Protein AF-0000000065937666 (afdb_homodimer)

Organism: Mycobacterium tuberculosis (strain ATCC 25618 / H37Rv) (NCBI:txid83332)

InterPro domains:
  IPR001387 Cro/C1-type, helix-turn-helix domain [PF01381] (35-88)
  IPR001387 Cro/C1-type, helix-turn-helix domain [PS50943] (35-90)
  IPR001387 Cro/C1-type, helix-turn-helix domain [SM00530] (34-90)
  IPR001387 Cro/C1-type, helix-turn-helix domain [cd00093] (34-88)
  IPR010982 Lambda repressor-like, DNA-binding domain superfamily [G3DSA:1.10.260.40] (16-92)
  IPR010982 Lambda repressor-like, DNA-binding domain superfamily [SSF47413] (33-97)

GO terms:
  GO:0003677 DNA binding (F, IDA)

pLDDT: mean 85.7, std 15.37, range [32.09, 98.69]

Sequence (202 aa):
MAMTLRDMDAVRPVNREAVDRHKARMRDEVRAFRLRELRAAQSLTQVQVAALAHIRQSRVSSIENGDIGSAQVNTLRKYVSALGGELDITVRLGDETFTLAMAMTLRDMDAVRPVNREAVDRHKARMRDEVRAFRLRELRAAQSLTQVQVAALAHIRQSRVSSIENGDIGSAQVNTLRKYVSALGGELDITVRLGDETFTLA

Nearest PDB structures (foldseek):
  7ewd-assembly1_A  TM=9.787E-01  e=1.200E-10  Mycobacterium tuberculosis H37Rv
  7ewc-assembly1_A  TM=9.991E-01  e=2.754E-10  Mycobacterium tuberculosis H37Rv
  7ewd-assembly1_B  TM=9.504E-01  e=1.079E-09  Mycobacterium tuberculosis H37Rv
  7ewc-assembly2_C  TM=9.791E-01  e=3.755E-09  Mycobacterium tuberculosis H37Rv
  7ewe-assembly3_E  TM=9.867E-01  e=1.758E-08  Mycobacterium tuberculosis H37Rv

Radius of gyration: 23.24 Å; Cα contacts (8 Å, |Δi|>4): 258; chains: 2; bounding box: 117×44×37 Å

Solvent-accessible surface area (backbone atoms only — not comparable to full-atom values): 10880 Å² total; per-residue (Å²): 131,82,80,69,76,72,74,67,68,64,76,69,78,80,56,61,67,59,52,51,51,50,50,51,49,50,51,25,34,55,37,14,44,51,52,43,52,53,40,48,75,68,72,44,49,58,62,54,43,13,61,67,32,71,50,55,43,67,54,46,50,38,35,37,68,28,46,50,46,76,34,29,44,47,55,52,40,30,48,35,42,51,74,64,28,45,59,40,31,34,39,37,47,85,92,44,77,44,72,59,73,132,83,79,69,75,71,74,67,70,65,76,70,78,80,55,60,67,60,52,51,51,49,51,51,50,50,51,25,34,55,37,13,43,50,52,44,51,54,40,47,75,68,71,45,51,59,61,55,43,12,61,66,30,72,48,56,42,68,55,45,51,38,36,38,69,28,47,50,45,76,33,29,42,46,55,52,41,30,49,38,41,50,74,64,27,47,58,40,31,35,40,36,46,85,93,43,76,44,71,58,72

Foldseek 3Di:
DPPPPVPPPPPPPDPVVVVVVVVVQVVLQVVLCVLVVLCVVVVHDLVRLCVQLVHDSVLSVCSSRRNPPPDDPSSVQSSQVSSVHGDWDWDDDPPDIDTDD/DPPPCVVPPPPPPDPVVVVVVVVLQVVLQVVLCVLVVLCVVVVHDLVRLCVQLVHDSVLSVCSSRRNPPPDDPSSVQSSQVSSVHGDWDWDDDPPDIDTDD

Structure (mmCIF, N/CA/C/O backbone):
data_AF-0000000065937666-model_v1
#
loop_
_entity.id
_entity.type
_entity.pdbx_description
1 polymer 'Putative antitoxin HigA2'
#
loop_
_atom_site.group_PDB
_atom_site.id
_atom_site.type_symbol
_atom_site.label_atom_id
_atom_site.label_alt_id
_atom_site.label_comp_id
_atom_site.label_asym_id
_atom_site.label_entity_id
_atom_site.label_seq_id
_atom_site.pdbx_PDB_ins_code
_atom_site.Cartn_x
_atom_site.Cartn_y
_atom_site.Cartn_z
_atom_site.occupancy
_atom_site.B_iso_or_equiv
_atom_site.auth_seq_id
_atom_site.auth_comp_id
_atom_site.auth_asym_id
_atom_site.auth_atom_id
_atom_site.pdbx_PDB_model_num
ATOM 1 N N . MET A 1 1 ? -60.156 -14.859 -6.781 1 32.16 1 MET A N 1
ATOM 2 C CA . MET A 1 1 ? -58.969 -15.633 -6.395 1 32.16 1 MET A CA 1
ATOM 3 C C . MET A 1 1 ? -57.875 -14.711 -5.887 1 32.16 1 MET A C 1
ATOM 5 O O . MET A 1 1 ? -57.531 -13.719 -6.535 1 32.16 1 MET A O 1
ATOM 9 N N . ALA A 1 2 ? -57.719 -14.438 -4.531 1 43.62 2 ALA A N 1
ATOM 10 C CA . ALA A 1 2 ? -56.719 -13.625 -3.82 1 43.62 2 ALA A CA 1
ATOM 11 C C . ALA A 1 2 ? -55.312 -13.992 -4.238 1 43.62 2 ALA A C 1
ATOM 13 O O . ALA A 1 2 ? -54.938 -15.172 -4.254 1 43.62 2 ALA A O 1
ATOM 14 N N . MET A 1 3 ? -54.688 -13.328 -5.281 1 41.78 3 MET A N 1
ATOM 15 C CA . MET A 1 3 ? -53.281 -13.438 -5.648 1 41.78 3 MET A CA 1
ATOM 16 C C . MET A 1 3 ? -52.406 -13.492 -4.406 1 41.78 3 MET A C 1
ATOM 18 O O . MET A 1 3 ? -52.5 -12.633 -3.527 1 41.78 3 MET A O 1
ATOM 22 N N . THR A 1 4 ? -52.156 -14.6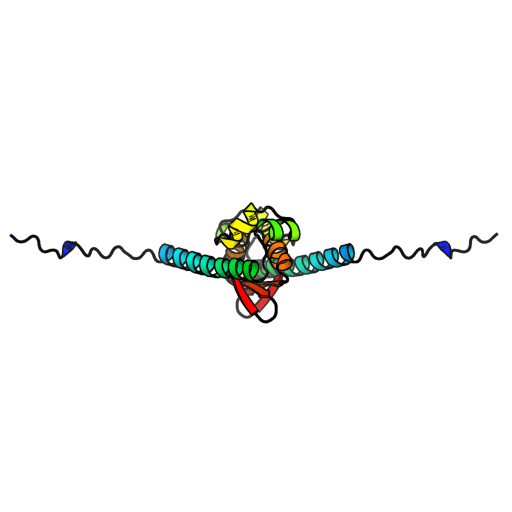02 -3.85 1 50.81 4 THR A N 1
ATOM 23 C CA . THR A 1 4 ? -51.344 -14.852 -2.662 1 50.81 4 THR A CA 1
ATOM 24 C C . THR A 1 4 ? -49.969 -14.227 -2.807 1 50.81 4 THR A C 1
ATOM 26 O O . THR A 1 4 ? -49.406 -14.164 -3.91 1 50.81 4 THR A O 1
ATOM 29 N N . LEU A 1 5 ? -49.562 -13.203 -2.029 1 47.81 5 LEU A N 1
ATOM 30 C CA . LEU A 1 5 ? -48.344 -12.461 -1.846 1 47.81 5 LEU A CA 1
ATOM 31 C C . LEU A 1 5 ? -47.156 -13.414 -1.714 1 47.81 5 LEU A C 1
ATOM 33 O O . LEU A 1 5 ? -46.062 -13 -1.321 1 47.81 5 LEU A O 1
ATOM 37 N N . ARG A 1 6 ? -47.312 -14.742 -1.87 1 49 6 ARG A N 1
ATOM 38 C CA . ARG A 1 6 ? -46.188 -15.664 -1.748 1 49 6 ARG A CA 1
ATOM 39 C C . ARG A 1 6 ? -45.062 -15.305 -2.734 1 49 6 ARG A C 1
ATOM 41 O O . ARG A 1 6 ? -43.906 -15.648 -2.52 1 49 6 ARG A O 1
ATOM 48 N N . ASP A 1 7 ? -45.406 -14.891 -3.902 1 52.41 7 ASP A N 1
ATOM 49 C CA . ASP A 1 7 ? -44.375 -14.805 -4.93 1 52.41 7 ASP A CA 1
ATOM 50 C C . ASP A 1 7 ? -43.375 -13.703 -4.613 1 52.41 7 ASP A C 1
ATOM 52 O O . ASP A 1 7 ? -42.438 -13.438 -5.398 1 52.41 7 ASP A O 1
ATOM 56 N N . MET A 1 8 ? -43.688 -12.898 -3.697 1 49.62 8 MET A N 1
ATOM 57 C CA . MET A 1 8 ? -42.781 -11.742 -3.576 1 49.62 8 MET A CA 1
ATOM 58 C C . MET A 1 8 ? -41.406 -12.164 -3.107 1 49.62 8 MET A C 1
ATOM 60 O O . MET A 1 8 ? -40.438 -11.391 -3.197 1 49.62 8 MET A O 1
ATOM 64 N N . ASP A 1 9 ? -41.438 -13.164 -2.215 1 49.94 9 ASP A N 1
ATOM 65 C CA . ASP A 1 9 ? -40.094 -13.219 -1.655 1 49.94 9 ASP A CA 1
ATOM 66 C C . ASP A 1 9 ? -39.125 -13.906 -2.617 1 49.94 9 ASP A C 1
ATOM 68 O O . ASP A 1 9 ? -38.906 -15.125 -2.541 1 49.94 9 ASP A O 1
ATOM 72 N N . ALA A 1 10 ? -39.188 -13.93 -3.861 1 52.22 10 ALA A N 1
ATOM 73 C CA . ALA A 1 10 ? -38.062 -14.414 -4.629 1 52.22 10 ALA A CA 1
ATOM 74 C C . ALA A 1 10 ? -36.719 -14.023 -3.961 1 52.22 10 ALA A C 1
ATOM 76 O O . ALA A 1 10 ? -36.469 -12.844 -3.715 1 52.22 10 ALA A O 1
ATOM 77 N N . VAL A 1 11 ? -36.219 -14.766 -3.121 1 54.97 11 VAL A N 1
ATOM 78 C CA . VAL A 1 11 ? -34.906 -14.656 -2.479 1 54.97 11 VAL A CA 1
ATOM 79 C C . VAL A 1 11 ? -33.844 -14.359 -3.527 1 54.97 11 VAL A C 1
ATOM 81 O O . VAL A 1 11 ? -33.625 -15.148 -4.445 1 54.97 11 VAL A O 1
ATOM 84 N N . ARG A 1 12 ? -33.719 -13.219 -4.062 1 63.22 12 ARG A N 1
ATOM 85 C CA . ARG A 1 12 ? -32.594 -12.891 -4.93 1 63.22 12 ARG A CA 1
ATOM 86 C C . ARG A 1 12 ? -31.297 -13.539 -4.43 1 63.22 12 ARG A C 1
ATOM 88 O O . ARG A 1 12 ? -30.969 -13.445 -3.246 1 63.22 12 ARG A O 1
ATOM 95 N N . PRO A 1 13 ? -30.828 -14.453 -5.199 1 71.12 13 PRO A N 1
ATOM 96 C CA . PRO A 1 13 ? -29.594 -15.094 -4.754 1 71.12 13 PRO A CA 1
ATOM 97 C C . PRO A 1 13 ? -28.531 -14.086 -4.332 1 71.12 13 PRO A C 1
ATOM 99 O O . PRO A 1 13 ? -28.438 -12.992 -4.898 1 71.12 13 PRO A O 1
ATOM 102 N N . VAL A 1 14 ? -28.125 -14.164 -3.068 1 74.88 14 VAL A N 1
ATOM 103 C CA . VAL A 1 14 ? -27.094 -13.297 -2.516 1 74.88 14 VAL A CA 1
ATOM 104 C C . VAL A 1 14 ? -25.797 -13.469 -3.303 1 74.88 14 VAL A C 1
ATOM 106 O O . VAL A 1 14 ? -25.328 -14.594 -3.486 1 74.88 14 VAL A O 1
ATOM 109 N N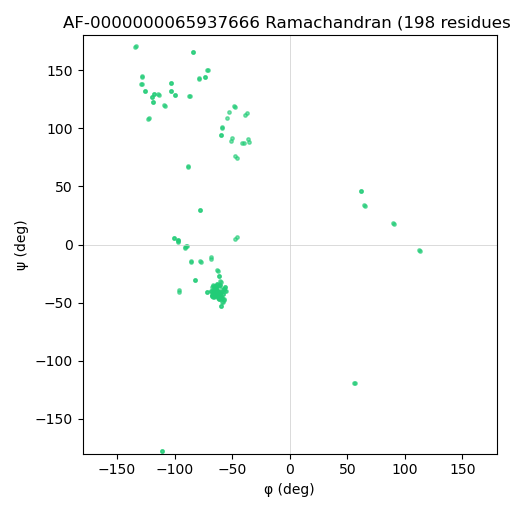 . ASN A 1 15 ? -25.375 -12.586 -4.277 1 84 15 ASN A N 1
ATOM 110 C CA . ASN A 1 15 ? -24.062 -12.539 -4.898 1 84 15 ASN A CA 1
ATOM 111 C C . ASN A 1 15 ? -22.969 -12.297 -3.863 1 84 15 ASN A C 1
ATOM 113 O O . ASN A 1 15 ? -22.719 -11.156 -3.473 1 84 15 ASN A O 1
ATOM 117 N N . ARG A 1 16 ? -22.375 -13.414 -3.379 1 86.5 16 ARG A N 1
ATOM 118 C CA . ARG A 1 16 ? -21.422 -13.367 -2.277 1 86.5 16 ARG A CA 1
ATOM 119 C C . ARG A 1 16 ? -20.234 -12.469 -2.615 1 86.5 16 ARG A C 1
ATOM 121 O O . ARG A 1 16 ? -19.75 -11.727 -1.757 1 86.5 16 ARG A O 1
ATOM 128 N N . GLU A 1 17 ? -19.828 -12.531 -3.828 1 82.75 17 GLU A N 1
ATOM 129 C CA . GLU A 1 17 ? -18.719 -11.695 -4.254 1 82.75 17 GLU A CA 1
ATOM 130 C C . GLU A 1 17 ? -19.047 -10.211 -4.137 1 82.75 17 GLU A C 1
ATOM 132 O O . GLU A 1 17 ? -18.234 -9.422 -3.68 1 82.75 17 GLU A O 1
ATOM 137 N N . ALA A 1 18 ? -20.25 -9.938 -4.566 1 85.69 18 ALA A N 1
ATOM 138 C CA . ALA A 1 18 ? -20.688 -8.555 -4.469 1 85.69 18 ALA A CA 1
ATOM 139 C C . ALA A 1 18 ? -20.781 -8.109 -3.01 1 85.69 18 ALA A C 1
ATOM 141 O O . ALA A 1 18 ? -20.422 -6.984 -2.67 1 85.69 18 ALA A O 1
ATOM 142 N N . VAL A 1 19 ? -21.266 -8.992 -2.203 1 85.19 19 VAL A N 1
ATOM 143 C CA . VAL A 1 19 ? -21.406 -8.688 -0.781 1 85.19 19 VAL A CA 1
ATOM 144 C C . VAL A 1 19 ? -20.016 -8.469 -0.172 1 85.19 19 VAL A C 1
ATOM 146 O O . VAL A 1 19 ? -19.812 -7.512 0.578 1 85.19 19 VAL A O 1
ATOM 149 N N . ASP A 1 20 ? -19.078 -9.289 -0.546 1 81.44 20 ASP A N 1
ATOM 150 C CA . ASP A 1 20 ? -17.719 -9.195 -0.017 1 81.44 20 ASP A CA 1
ATOM 151 C C . ASP A 1 20 ? -17.047 -7.895 -0.455 1 81.44 20 ASP A C 1
ATOM 153 O O . ASP A 1 20 ? -16.344 -7.254 0.333 1 81.44 20 ASP A O 1
ATOM 157 N N . ARG A 1 21 ? -17.266 -7.559 -1.606 1 78.5 21 ARG A N 1
ATOM 158 C CA . ARG A 1 21 ? -16.703 -6.309 -2.115 1 78.5 21 ARG A CA 1
ATOM 159 C C . ARG A 1 21 ? -17.281 -5.109 -1.37 1 78.5 21 ARG A C 1
ATOM 161 O O . ARG A 1 21 ? -16.562 -4.16 -1.055 1 78.5 21 ARG A O 1
ATOM 168 N N . HIS A 1 22 ? -18.547 -5.234 -1.164 1 80.75 22 HIS A N 1
ATOM 169 C CA . HIS A 1 22 ? -19.219 -4.16 -0.439 1 80.75 22 HIS A CA 1
ATOM 170 C C . HIS A 1 22 ? -18.672 -4.031 0.981 1 80.75 22 HIS A C 1
ATOM 172 O O . HIS A 1 22 ? -18.406 -2.926 1.451 1 80.75 22 HIS A O 1
ATOM 178 N N . LYS A 1 23 ? -18.5 -5.125 1.521 1 80.75 23 LYS A N 1
ATOM 179 C CA . LYS A 1 23 ? -17.969 -5.117 2.877 1 80.75 23 LYS A CA 1
ATOM 180 C C . LYS A 1 23 ? -16.562 -4.512 2.91 1 80.75 23 LYS A C 1
ATOM 182 O O . LYS A 1 23 ? -16.234 -3.746 3.816 1 80.75 23 LYS A O 1
ATOM 187 N N . ALA A 1 24 ? -15.805 -4.871 1.974 1 76.25 24 ALA A N 1
ATOM 188 C CA . ALA A 1 24 ? -14.445 -4.336 1.873 1 76.25 24 ALA A CA 1
ATOM 189 C C . ALA A 1 24 ? -14.469 -2.818 1.706 1 76.25 24 ALA A C 1
ATOM 191 O O . ALA A 1 24 ? -13.688 -2.107 2.342 1 76.25 24 ALA A O 1
ATOM 192 N N . ARG A 1 25 ? -15.312 -2.408 0.96 1 74.94 25 ARG A N 1
ATOM 193 C CA . ARG A 1 25 ? -15.445 -0.974 0.729 1 74.94 25 ARG A CA 1
ATOM 194 C C . ARG A 1 25 ? -15.836 -0.245 2.01 1 74.94 25 ARG A C 1
ATOM 196 O O . ARG A 1 25 ? -15.305 0.825 2.311 1 74.94 25 ARG A O 1
ATOM 203 N N . MET A 1 26 ? -16.75 -0.853 2.695 1 78.06 26 MET A N 1
ATOM 204 C CA . MET A 1 26 ? -17.203 -0.263 3.949 1 78.06 26 MET A CA 1
ATOM 205 C C . MET A 1 26 ? -16.062 -0.172 4.961 1 78.06 26 MET A C 1
ATOM 207 O O . MET A 1 26 ? -15.945 0.821 5.68 1 78.06 26 MET A O 1
ATOM 211 N N . ARG A 1 27 ? -15.281 -1.174 5.004 1 76.75 27 ARG A N 1
ATOM 212 C CA . ARG A 1 27 ? -14.133 -1.171 5.906 1 76.75 27 ARG A CA 1
ATOM 213 C C . ARG A 1 27 ? -13.148 -0.072 5.531 1 76.75 27 ARG A C 1
ATOM 215 O O . ARG A 1 27 ? -12.625 0.622 6.406 1 76.75 27 ARG A O 1
ATOM 222 N N . ASP A 1 28 ? -12.984 0.06 4.254 1 78.06 28 ASP A N 1
ATOM 223 C CA . ASP A 1 28 ? -12.086 1.108 3.773 1 78.06 28 ASP A CA 1
ATOM 224 C C . ASP A 1 28 ? -12.602 2.492 4.164 1 78.06 28 ASP A C 1
ATOM 226 O O . ASP A 1 28 ? -11.828 3.367 4.547 1 78.06 28 ASP A O 1
ATOM 230 N N . GLU A 1 29 ? -13.867 2.586 4.035 1 81 29 GLU A N 1
ATOM 231 C CA . GLU A 1 29 ? -14.469 3.873 4.359 1 81 29 GLU A CA 1
ATOM 232 C C . GLU A 1 29 ? -14.305 4.207 5.836 1 81 29 GLU A C 1
ATOM 234 O O . GLU A 1 29 ? -13.992 5.3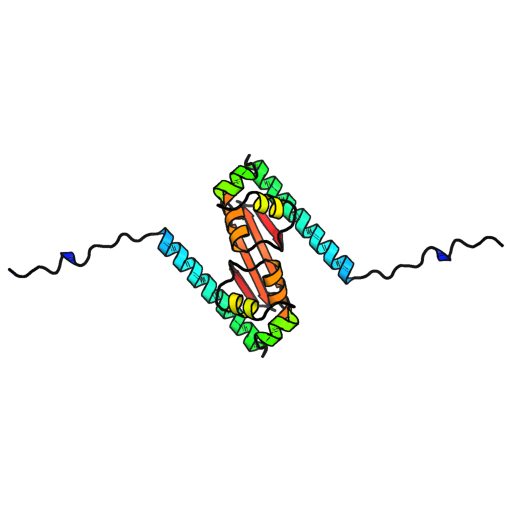44 6.191 1 81 29 GLU A O 1
ATOM 239 N N . VAL A 1 30 ? -14.508 3.252 6.578 1 82.19 30 VAL A N 1
ATOM 240 C CA . VAL A 1 30 ? -14.352 3.453 8.016 1 82.19 30 VAL A CA 1
ATOM 241 C C . VAL A 1 30 ? -12.906 3.82 8.328 1 82.19 30 VAL A C 1
ATOM 243 O O . VAL A 1 30 ? -12.648 4.738 9.109 1 82.19 30 VAL A O 1
ATOM 246 N N . ARG A 1 31 ? -12.008 3.223 7.711 1 80.69 31 ARG A N 1
ATOM 247 C CA . ARG A 1 31 ? -10.586 3.471 7.93 1 80.69 31 ARG A CA 1
ATOM 248 C C . ARG A 1 31 ? -10.195 4.855 7.43 1 80.69 31 ARG A C 1
ATOM 250 O O . ARG A 1 31 ? -9.414 5.559 8.086 1 80.69 31 ARG A O 1
ATOM 257 N N . ALA A 1 32 ? -10.734 5.234 6.309 1 84.38 32 ALA A N 1
ATOM 258 C CA . ALA A 1 32 ? -10.469 6.555 5.746 1 84.38 32 ALA A CA 1
ATOM 259 C C . ALA A 1 32 ? -11.008 7.656 6.652 1 84.38 32 ALA A C 1
ATOM 261 O O . ALA A 1 32 ? -10.391 8.711 6.797 1 84.38 32 ALA A O 1
ATOM 262 N N . PHE A 1 33 ? -12.141 7.352 7.238 1 87.12 33 PHE A N 1
ATOM 263 C CA . PHE A 1 33 ? -12.742 8.312 8.156 1 87.12 33 PHE A CA 1
ATOM 264 C C . PHE A 1 33 ? -11.82 8.57 9.344 1 87.12 33 PHE A C 1
ATOM 266 O O . PHE A 1 33 ? -11.688 9.711 9.797 1 87.12 33 PHE A O 1
ATOM 273 N N . ARG A 1 34 ? -11.125 7.566 9.758 1 88 34 ARG A N 1
ATOM 274 C CA . ARG A 1 34 ? -10.203 7.723 10.883 1 88 34 ARG A CA 1
ATOM 275 C C . ARG A 1 34 ? -9.039 8.641 10.516 1 88 34 ARG A C 1
ATOM 277 O O . ARG A 1 34 ? -8.586 9.43 11.336 1 88 34 ARG A O 1
ATOM 284 N N . LEU A 1 35 ? -8.617 8.57 9.297 1 91.25 35 LEU A N 1
ATOM 285 C CA . LEU A 1 35 ? -7.543 9.438 8.828 1 91.25 35 LEU A CA 1
ATOM 286 C C . LEU A 1 35 ? -7.992 10.898 8.82 1 91.25 35 LEU A C 1
ATOM 288 O O . LEU A 1 35 ? -7.234 11.781 9.227 1 91.25 35 LEU A O 1
ATOM 292 N N . ARG A 1 36 ? -9.172 11.07 8.406 1 93.38 36 ARG A N 1
ATOM 293 C CA . ARG A 1 36 ? -9.75 12.406 8.422 1 93.38 36 ARG A CA 1
ATOM 294 C C . ARG A 1 36 ? -9.828 12.953 9.844 1 93.38 36 ARG A C 1
ATOM 296 O O . ARG A 1 36 ? -9.477 14.109 10.094 1 93.38 36 ARG A O 1
ATOM 303 N N . GLU A 1 37 ? -10.312 12.133 10.75 1 92.75 37 GLU A N 1
ATOM 304 C CA . GLU A 1 37 ? -10.422 12.531 12.148 1 92.75 37 GLU A CA 1
ATOM 305 C C . GLU A 1 37 ? -9.062 12.883 12.734 1 92.75 37 GLU A C 1
ATOM 307 O O . GLU A 1 37 ? -8.93 13.859 13.477 1 92.75 37 GLU A O 1
ATOM 312 N N . LEU A 1 38 ? -8.094 12.133 12.406 1 90.44 38 LEU A N 1
ATOM 313 C CA . LEU A 1 38 ? -6.742 12.367 12.906 1 90.44 38 LEU A CA 1
ATOM 314 C C . LEU A 1 38 ? -6.172 13.672 12.352 1 90.44 38 LEU A C 1
ATOM 316 O O . LEU A 1 38 ? -5.527 14.43 13.078 1 90.44 38 LEU A O 1
ATOM 320 N N . ARG A 1 39 ? -6.375 13.844 11.078 1 94.62 39 ARG A N 1
ATOM 321 C CA . ARG A 1 39 ? -5.957 15.109 10.484 1 94.62 39 ARG A CA 1
ATOM 322 C C . ARG A 1 39 ? -6.613 16.297 11.188 1 94.62 39 ARG A C 1
ATOM 324 O O . ARG A 1 39 ? -5.938 17.25 11.547 1 94.62 39 ARG A O 1
ATOM 331 N N . ALA A 1 40 ? -7.926 16.188 11.406 1 95.5 40 ALA A N 1
ATOM 332 C CA . ALA A 1 40 ? -8.695 17.266 12.031 1 95.5 40 ALA A CA 1
ATOM 333 C C . ALA A 1 40 ? -8.25 17.484 13.477 1 95.5 40 ALA A C 1
ATOM 335 O O . ALA A 1 40 ? -8.195 18.625 13.945 1 95.5 40 ALA A O 1
ATOM 336 N N . ALA A 1 41 ? -7.914 16.453 14.164 1 93.06 41 ALA A N 1
ATOM 337 C CA . ALA A 1 41 ? -7.469 16.531 15.555 1 93.06 41 ALA A CA 1
ATOM 338 C C . ALA A 1 41 ? -6.168 17.328 15.672 1 93.06 41 ALA A C 1
ATOM 340 O O . ALA A 1 41 ? -5.875 17.891 16.719 1 93.06 41 ALA A O 1
ATOM 341 N N . GLN A 1 42 ? -5.492 17.391 14.602 1 94.44 42 GLN A N 1
ATOM 342 C CA . GLN A 1 42 ? -4.238 18.125 14.578 1 94.44 42 GLN A CA 1
ATOM 343 C C . GLN A 1 42 ? -4.449 19.547 14.031 1 94.44 42 GLN A C 1
ATOM 345 O O . GLN A 1 42 ? -3.482 20.266 13.789 1 94.44 42 GLN A O 1
ATOM 350 N N . SER A 1 43 ? -5.699 19.844 13.742 1 97.19 43 SER A N 1
ATOM 351 C CA . SER A 1 43 ? -6.121 21.156 13.25 1 97.19 43 SER A CA 1
ATOM 352 C C . SER A 1 43 ? -5.531 21.438 11.875 1 97.19 43 SER A C 1
ATOM 354 O O . SER A 1 43 ? -5.168 22.578 11.578 1 97.19 43 SER A O 1
ATOM 356 N N . LEU A 1 44 ? -5.383 20.438 11.117 1 97.38 44 LEU A N 1
ATOM 357 C CA . LEU A 1 44 ? -4.875 20.594 9.758 1 97.38 44 LEU A CA 1
ATOM 358 C C . LEU A 1 44 ? -6.008 20.484 8.742 1 97.38 44 LEU A C 1
ATOM 360 O O . LEU A 1 44 ? -6.91 19.656 8.891 1 97.38 44 LEU A O 1
ATOM 364 N N . THR A 1 45 ? -5.965 21.344 7.734 1 98.12 45 THR A N 1
ATOM 365 C CA . THR A 1 45 ? -6.84 21.203 6.578 1 98.12 45 THR A CA 1
ATOM 366 C C . THR A 1 45 ? -6.246 20.219 5.57 1 98.12 45 THR A C 1
ATOM 368 O O . THR A 1 45 ? -5.078 19.828 5.684 1 98.12 45 THR A O 1
ATOM 371 N N . GLN A 1 46 ? -7.109 19.812 4.652 1 98.06 46 GLN A N 1
ATOM 372 C CA . GLN A 1 46 ? -6.594 18.953 3.596 1 98.06 46 GLN A CA 1
ATOM 373 C C . GLN A 1 46 ? -5.496 19.656 2.799 1 98.06 46 GLN A C 1
ATOM 375 O O . GLN A 1 46 ? -4.512 19.016 2.404 1 98.06 46 GLN A O 1
ATOM 380 N N . VAL A 1 47 ? -5.637 20.953 2.621 1 98.38 47 VAL A N 1
ATOM 381 C CA . VAL A 1 47 ? -4.676 21.75 1.856 1 98.38 47 VAL A CA 1
ATOM 382 C C . VAL A 1 47 ? -3.338 21.781 2.59 1 98.38 47 VAL A C 1
ATOM 384 O O . VAL A 1 47 ? -2.281 21.625 1.975 1 98.38 47 VAL A O 1
ATOM 387 N N . GLN A 1 48 ? -3.395 21.938 3.834 1 98.5 48 GLN A N 1
ATOM 388 C CA . GLN A 1 48 ? -2.18 21.984 4.641 1 98.5 48 GLN A CA 1
ATOM 389 C C . GLN A 1 48 ? -1.47 20.625 4.652 1 98.5 48 GLN A C 1
ATOM 391 O O . GLN A 1 48 ? -0.245 20.562 4.523 1 98.5 48 GLN A O 1
ATOM 396 N N . VAL A 1 49 ? -2.184 19.578 4.793 1 98.19 49 VAL A N 1
ATOM 397 C CA . VAL A 1 49 ? -1.595 18.25 4.758 1 98.19 49 VAL A CA 1
ATOM 398 C C . VAL A 1 49 ? -0.971 18 3.389 1 98.19 49 VAL A C 1
ATOM 400 O O . VAL A 1 49 ? 0.128 17.438 3.293 1 98.19 49 VAL A O 1
ATOM 403 N N . ALA A 1 50 ? -1.712 18.344 2.346 1 98.69 50 ALA A N 1
ATOM 404 C CA . ALA A 1 50 ? -1.213 18.172 0.984 1 98.69 50 ALA A CA 1
ATOM 405 C C . ALA A 1 50 ? 0.125 18.891 0.797 1 98.69 50 ALA A C 1
ATOM 407 O O . ALA A 1 50 ? 1.055 18.328 0.211 1 98.69 50 ALA A O 1
ATOM 408 N N . ALA A 1 51 ? 0.251 20.031 1.346 1 98.56 51 ALA A N 1
ATOM 409 C CA . ALA A 1 51 ? 1.485 20.812 1.264 1 98.56 51 ALA A CA 1
ATOM 410 C C . ALA A 1 51 ? 2.613 20.125 2.033 1 98.56 51 ALA A C 1
ATOM 412 O O . ALA A 1 51 ? 3.723 19.969 1.515 1 98.56 51 ALA A O 1
ATOM 413 N N . LEU A 1 52 ? 2.309 19.641 3.232 1 97.62 52 LEU A N 1
ATOM 414 C CA . LEU A 1 52 ? 3.289 18.969 4.07 1 97.62 52 LEU A CA 1
ATOM 415 C C . LEU A 1 52 ? 3.752 17.672 3.424 1 97.62 52 LEU A C 1
ATOM 417 O O . LEU A 1 52 ? 4.922 17.297 3.531 1 97.62 52 LEU A O 1
ATOM 421 N N . ALA A 1 53 ? 2.854 17 2.789 1 97.81 53 ALA A N 1
ATOM 422 C CA . ALA A 1 53 ? 3.104 15.688 2.201 1 97.81 53 ALA A CA 1
ATOM 423 C C . ALA A 1 53 ? 3.691 15.82 0.799 1 97.81 53 ALA A C 1
ATOM 425 O O . ALA A 1 53 ? 4.148 14.836 0.218 1 97.81 53 ALA A O 1
ATOM 426 N N . HIS A 1 54 ? 3.615 16.938 0.213 1 98.06 54 HIS A N 1
ATOM 427 C CA . HIS A 1 54 ? 4.043 17.172 -1.161 1 98.06 54 HIS A CA 1
ATOM 428 C C . HIS A 1 54 ? 3.238 16.328 -2.143 1 98.06 54 HIS A C 1
ATOM 430 O O . HIS A 1 54 ? 3.807 15.695 -3.029 1 98.06 54 HIS A O 1
ATOM 436 N N . ILE A 1 55 ? 1.946 16.328 -1.941 1 98.19 55 ILE A N 1
ATOM 437 C CA . ILE A 1 55 ? 1.007 15.711 -2.865 1 98.19 55 ILE A CA 1
ATOM 438 C C . ILE A 1 55 ? -0.163 16.656 -3.131 1 98.19 55 ILE A C 1
ATOM 440 O O . ILE A 1 55 ? -0.268 17.719 -2.506 1 98.19 55 ILE A O 1
ATOM 444 N N . ARG A 1 56 ? -0.986 16.266 -4.125 1 98.31 56 ARG A N 1
ATOM 445 C CA . ARG A 1 56 ? -2.15 17.078 -4.457 1 98.31 56 ARG A CA 1
ATOM 446 C C . ARG A 1 56 ? -3.236 16.938 -3.398 1 98.31 56 ARG A C 1
ATOM 448 O O . ARG A 1 56 ? -3.441 15.859 -2.852 1 98.31 56 ARG A O 1
ATOM 455 N N . GLN A 1 57 ? -3.877 18.047 -3.186 1 98.38 57 GLN A N 1
ATOM 456 C CA . GLN A 1 57 ? -5.008 18.031 -2.264 1 98.38 57 GLN A CA 1
ATOM 457 C C . GLN A 1 57 ? -6.047 17 -2.682 1 98.38 57 GLN A C 1
ATOM 459 O O . GLN A 1 57 ? -6.68 16.359 -1.832 1 98.38 57 GLN A O 1
ATOM 464 N N . SER A 1 58 ? -6.219 16.859 -3.941 1 98.31 58 SER A N 1
ATOM 465 C CA . SER A 1 58 ? -7.191 15.883 -4.438 1 98.31 58 SER A CA 1
ATOM 466 C C . SER A 1 58 ? -6.844 14.469 -3.982 1 98.31 58 SER A C 1
ATOM 468 O O . SER A 1 58 ? -7.734 13.656 -3.74 1 98.31 58 SER A O 1
ATOM 470 N N . ARG A 1 59 ? -5.586 14.188 -3.84 1 97.75 59 ARG A N 1
ATOM 471 C CA . ARG A 1 59 ? -5.156 12.875 -3.355 1 97.75 59 ARG A CA 1
ATOM 472 C C . ARG A 1 59 ? -5.465 12.711 -1.871 1 97.75 59 ARG A C 1
ATOM 474 O O . ARG A 1 59 ? -5.934 11.656 -1.44 1 97.75 59 ARG A O 1
ATOM 481 N N . VAL A 1 60 ? -5.227 13.766 -1.15 1 97.88 60 VAL A N 1
ATOM 48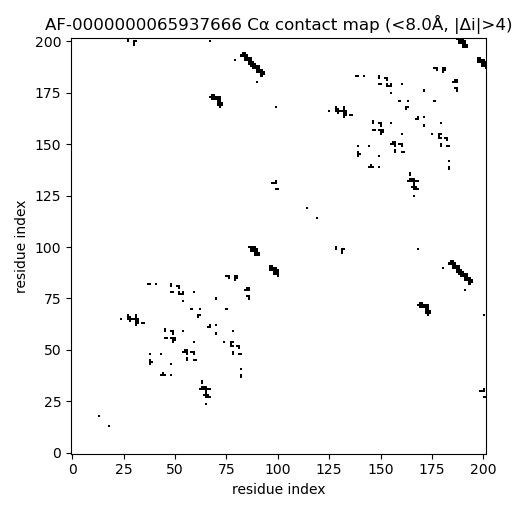2 C CA . VAL A 1 60 ? -5.582 13.758 0.264 1 97.88 60 VAL A CA 1
ATOM 483 C C . VAL A 1 60 ? -7.078 13.484 0.421 1 97.88 60 VAL A C 1
ATOM 485 O O . VAL A 1 60 ? -7.477 12.594 1.177 1 97.88 60 VAL A O 1
ATOM 488 N N . SER A 1 61 ? -7.844 14.219 -0.316 1 97.31 61 SER A N 1
ATOM 489 C CA . SER A 1 61 ? -9.297 14.062 -0.269 1 97.31 61 SER A CA 1
ATOM 490 C C . SER A 1 61 ? -9.711 12.641 -0.642 1 97.31 61 SER A C 1
ATOM 492 O O . SER A 1 61 ? -10.547 12.031 0.031 1 97.31 61 SER A O 1
ATOM 494 N N . SER A 1 62 ? -9.133 12.125 -1.694 1 96.06 62 SER A N 1
ATOM 495 C CA . SER A 1 62 ? -9.453 10.781 -2.152 1 96.06 62 SER A CA 1
ATOM 496 C C . SER A 1 62 ? -9.141 9.742 -1.079 1 96.06 62 SER A C 1
ATOM 498 O O . SER A 1 62 ? -9.953 8.852 -0.811 1 96.06 62 SER A O 1
ATOM 500 N N . ILE A 1 63 ? -8.031 9.828 -0.447 1 95.12 63 ILE A N 1
ATOM 501 C CA . ILE A 1 63 ? -7.602 8.93 0.617 1 95.12 63 ILE A CA 1
ATOM 502 C C . ILE A 1 63 ? -8.578 9.016 1.79 1 95.12 63 ILE A C 1
ATOM 504 O O . ILE A 1 63 ? -9.047 7.996 2.289 1 95.12 63 ILE A O 1
ATOM 508 N N . GLU A 1 64 ? -8.953 10.211 2.125 1 94.94 64 GLU A N 1
ATOM 509 C CA . GLU A 1 64 ? -9.781 10.438 3.309 1 94.94 64 GLU A CA 1
ATOM 510 C C . GLU A 1 64 ? -11.234 10.07 3.039 1 94.94 64 GLU A C 1
ATOM 512 O O . GLU A 1 64 ? -12.031 9.93 3.973 1 94.94 64 GLU A O 1
ATOM 517 N N . ASN A 1 65 ? -11.555 9.93 1.762 1 92.25 65 ASN A N 1
ATOM 518 C CA . ASN A 1 65 ? -12.922 9.562 1.407 1 92.25 65 ASN A CA 1
ATOM 519 C C . ASN A 1 65 ? -13.039 8.07 1.077 1 92.25 65 ASN A C 1
ATOM 521 O O . ASN A 1 65 ? -14.047 7.633 0.529 1 92.25 65 ASN A O 1
ATOM 525 N N . GLY A 1 66 ? -12.008 7.355 1.261 1 90.81 66 GLY A N 1
ATOM 526 C CA . GLY A 1 66 ? -12.141 5.91 1.208 1 90.81 66 GLY A CA 1
ATOM 527 C C . GLY A 1 66 ? -11.43 5.285 0.024 1 90.81 66 GLY A C 1
ATOM 528 O O . GLY A 1 66 ? -11.383 4.062 -0.106 1 90.81 66 GLY A O 1
ATOM 529 N N . ASP A 1 67 ? -10.883 6.105 -0.832 1 91.75 67 ASP A N 1
ATOM 530 C CA . ASP A 1 67 ? -10.195 5.547 -1.99 1 91.75 67 ASP A CA 1
ATOM 531 C C . ASP A 1 67 ? -8.727 5.27 -1.675 1 91.75 67 ASP A C 1
ATOM 533 O O . ASP A 1 67 ? -7.832 5.859 -2.283 1 91.75 67 ASP A O 1
ATOM 537 N N . ILE A 1 68 ? -8.453 4.332 -0.831 1 92.25 68 ILE A N 1
ATOM 538 C CA . ILE A 1 68 ? -7.109 3.922 -0.435 1 92.25 68 ILE A CA 1
ATOM 539 C C . ILE A 1 68 ? -6.535 2.961 -1.476 1 92.25 68 ILE A C 1
ATOM 541 O O . ILE A 1 68 ? -5.336 2.984 -1.756 1 92.25 68 ILE A O 1
ATOM 545 N N . GLY A 1 69 ? -7.395 2.234 -2.076 1 92.94 69 GLY A N 1
ATOM 546 C CA . GLY A 1 69 ? -6.988 1.192 -3.006 1 92.94 69 GLY A CA 1
ATOM 547 C C . GLY A 1 69 ? -6.258 1.728 -4.223 1 92.94 69 GLY A C 1
ATOM 548 O O . GLY A 1 69 ? -5.312 1.104 -4.711 1 92.94 69 GLY A O 1
ATOM 549 N N . SER A 1 70 ? -6.66 2.893 -4.648 1 95.25 70 SER A N 1
ATOM 550 C CA . SER A 1 70 ? -6.074 3.453 -5.859 1 95.25 70 SER A CA 1
ATOM 551 C C . SER A 1 70 ? -4.855 4.316 -5.539 1 95.25 70 SER A C 1
ATOM 553 O O . SER A 1 70 ? -4.16 4.777 -6.445 1 95.25 70 SER A O 1
ATOM 555 N N . ALA A 1 71 ? -4.582 4.453 -4.289 1 95.62 71 ALA A N 1
ATOM 556 C CA . ALA A 1 71 ? -3.42 5.25 -3.9 1 95.62 71 ALA A CA 1
ATOM 557 C C . ALA A 1 71 ? -2.129 4.453 -4.074 1 95.62 71 ALA A C 1
ATOM 559 O O . ALA A 1 71 ? -2.086 3.258 -3.779 1 95.62 71 ALA A O 1
ATOM 560 N N . GLN A 1 72 ? -1.092 5.184 -4.516 1 97.12 72 GLN A N 1
ATOM 561 C CA . GLN A 1 72 ? 0.245 4.598 -4.496 1 97.12 72 GLN A CA 1
ATOM 562 C C . GLN A 1 72 ? 0.769 4.469 -3.07 1 97.12 72 GLN A C 1
ATOM 564 O O . GLN A 1 72 ? 0.471 5.305 -2.215 1 97.12 72 GLN A O 1
ATOM 569 N N . VAL A 1 73 ? 1.575 3.49 -2.904 1 94.94 73 VAL A N 1
ATOM 570 C CA . VAL A 1 73 ? 2.184 3.26 -1.598 1 94.94 73 VAL A CA 1
ATOM 571 C C . VAL A 1 73 ? 2.957 4.504 -1.162 1 94.94 73 VAL A C 1
ATOM 573 O O . VAL A 1 73 ? 2.834 4.949 -0.019 1 94.94 73 VAL A O 1
ATOM 576 N N . ASN A 1 74 ? 3.684 5.105 -2.051 1 94.81 74 ASN A N 1
ATOM 577 C CA . ASN A 1 74 ? 4.453 6.297 -1.707 1 94.81 74 ASN A CA 1
ATOM 578 C C . ASN A 1 74 ? 3.541 7.461 -1.327 1 94.81 74 ASN A C 1
ATOM 580 O O . ASN A 1 74 ? 3.873 8.25 -0.44 1 94.81 74 ASN A O 1
ATOM 584 N N . THR A 1 75 ? 2.441 7.562 -1.952 1 97.12 75 THR A N 1
ATOM 585 C CA . THR A 1 75 ? 1.484 8.617 -1.629 1 97.12 75 THR A CA 1
ATOM 586 C C . THR A 1 75 ? 0.943 8.438 -0.213 1 97.12 75 THR A C 1
ATOM 588 O O . THR A 1 75 ? 0.892 9.391 0.563 1 97.12 75 THR A O 1
ATOM 591 N N . LEU A 1 76 ? 0.626 7.211 0.054 1 95.38 76 LEU A N 1
ATOM 592 C CA . LEU A 1 76 ? 0.126 6.914 1.392 1 95.38 76 LEU A CA 1
ATOM 593 C C . LEU A 1 76 ? 1.196 7.184 2.445 1 95.38 76 LEU A C 1
ATOM 595 O O . LEU A 1 76 ? 0.898 7.719 3.516 1 95.38 76 LEU A O 1
ATOM 599 N N . ARG A 1 77 ? 2.385 6.832 2.141 1 95 77 ARG A N 1
ATOM 600 C CA . ARG A 1 77 ? 3.494 7.062 3.059 1 95 77 ARG A CA 1
ATOM 601 C C . ARG A 1 77 ? 3.678 8.555 3.334 1 95 77 ARG A C 1
ATOM 603 O O . ARG A 1 77 ? 3.85 8.961 4.484 1 95 77 ARG A O 1
ATOM 610 N N . LYS A 1 78 ? 3.672 9.312 2.283 1 96.69 78 LYS A N 1
ATOM 611 C CA . LYS A 1 78 ? 3.818 10.758 2.426 1 96.69 78 LYS A CA 1
ATOM 612 C C . LYS A 1 78 ? 2.678 11.352 3.25 1 96.69 78 LYS A C 1
ATOM 614 O O . LYS A 1 78 ? 2.906 12.172 4.137 1 96.69 78 LYS A O 1
ATOM 619 N N . TYR A 1 79 ? 1.507 10.922 2.971 1 97.19 79 TYR A N 1
ATOM 620 C CA . TYR A 1 79 ? 0.328 11.383 3.691 1 97.19 79 TYR A CA 1
ATOM 621 C C . TYR A 1 79 ? 0.442 11.078 5.18 1 97.19 79 TYR A C 1
ATOM 623 O O . TYR A 1 79 ? 0.283 11.969 6.02 1 97.19 79 TYR A O 1
ATOM 631 N N . VAL A 1 80 ? 0.714 9.859 5.496 1 95.62 80 VAL A N 1
ATOM 632 C CA . VAL A 1 80 ? 0.796 9.406 6.879 1 95.62 80 VAL A CA 1
ATOM 633 C C . VAL A 1 80 ? 1.931 10.141 7.598 1 95.62 80 VAL A C 1
ATOM 635 O O . VAL A 1 80 ? 1.781 10.555 8.75 1 95.62 80 VAL A O 1
ATOM 638 N N . SER A 1 81 ? 3.035 10.328 6.879 1 95.81 81 SER A N 1
ATOM 639 C CA . SER A 1 81 ? 4.18 11.023 7.457 1 95.81 81 SER A CA 1
ATOM 640 C C . SER A 1 81 ? 3.838 12.469 7.781 1 95.81 81 SER A C 1
ATOM 642 O O . SER A 1 81 ? 4.25 12.992 8.82 1 95.81 81 SER A O 1
ATOM 644 N N . ALA A 1 82 ? 3.119 13.062 6.938 1 96.75 82 ALA A N 1
ATOM 645 C CA . ALA A 1 82 ? 2.715 14.453 7.141 1 96.75 82 ALA A CA 1
ATOM 646 C C . ALA A 1 82 ? 1.878 14.594 8.406 1 96.75 82 ALA A C 1
ATOM 648 O O . ALA A 1 82 ? 1.863 15.664 9.031 1 96.75 82 ALA A O 1
ATOM 649 N N . LEU A 1 83 ? 1.199 13.531 8.781 1 94.94 83 LEU A N 1
ATOM 650 C CA . LEU A 1 83 ? 0.381 13.531 9.984 1 94.94 83 LEU A CA 1
ATOM 651 C C . LEU A 1 83 ?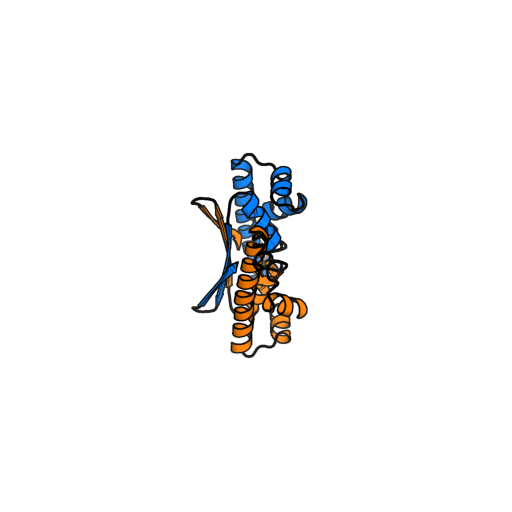 1.199 13.094 11.195 1 94.94 83 LEU A C 1
ATOM 653 O O . LEU A 1 83 ? 0.663 12.969 12.297 1 94.94 83 LEU A O 1
ATOM 657 N N . GLY A 1 84 ? 2.428 12.781 10.961 1 94.12 84 GLY A N 1
ATOM 658 C CA . GLY A 1 84 ? 3.307 12.383 12.047 1 94.12 84 GLY A CA 1
ATOM 659 C C . GLY A 1 84 ? 3.291 10.891 12.32 1 94.12 84 GLY A C 1
ATOM 660 O O . GLY A 1 84 ? 3.689 10.445 13.398 1 94.12 84 GLY A O 1
ATOM 661 N N . GLY A 1 85 ? 2.83 10.172 11.383 1 93.88 85 GLY A N 1
ATOM 662 C CA . GLY A 1 85 ? 2.715 8.734 11.57 1 93.88 85 GLY A CA 1
ATOM 663 C C . GLY A 1 85 ? 3.684 7.938 10.711 1 93.88 85 GLY A C 1
ATOM 664 O O . GLY A 1 85 ? 4.551 8.516 10.047 1 93.88 85 GLY A O 1
ATOM 665 N N . GLU A 1 86 ? 3.537 6.566 10.852 1 94.38 86 GLU A N 1
ATOM 666 C CA . GLU A 1 86 ? 4.328 5.609 10.078 1 94.38 86 GLU A CA 1
ATOM 667 C C . GLU A 1 86 ? 3.436 4.574 9.398 1 94.38 86 GLU A C 1
ATOM 669 O O . GLU A 1 86 ? 2.461 4.105 9.992 1 94.38 86 GLU A O 1
ATOM 674 N N . LEU A 1 87 ? 3.824 4.312 8.148 1 93.12 87 LEU A N 1
ATOM 675 C CA . LEU A 1 87 ? 3.107 3.309 7.371 1 93.12 87 LEU A CA 1
ATOM 676 C C . LEU A 1 87 ? 3.854 1.979 7.383 1 93.12 87 LEU A C 1
ATOM 678 O O . LEU A 1 87 ? 5.059 1.938 7.129 1 93.12 87 LEU A O 1
ATOM 682 N N . ASP A 1 88 ? 3.09 0.929 7.742 1 91.94 88 ASP A N 1
ATOM 683 C CA . ASP A 1 88 ? 3.645 -0.421 7.695 1 91.94 88 ASP A CA 1
ATOM 684 C C . ASP A 1 88 ? 2.857 -1.305 6.73 1 91.94 88 ASP A C 1
ATOM 686 O O . ASP A 1 88 ? 1.63 -1.374 6.801 1 91.94 88 ASP A O 1
ATOM 690 N N . ILE A 1 89 ? 3.592 -1.904 5.816 1 91.88 89 ILE A N 1
ATOM 691 C CA . ILE A 1 89 ? 2.98 -2.828 4.867 1 91.88 89 ILE A CA 1
ATOM 692 C C . ILE A 1 89 ? 3.592 -4.215 5.031 1 91.88 89 ILE A C 1
ATOM 694 O O . ILE A 1 89 ? 4.805 -4.391 4.871 1 91.88 89 ILE A O 1
ATOM 698 N N . THR A 1 90 ? 2.715 -5.16 5.301 1 92.88 90 THR A N 1
ATOM 699 C CA . THR A 1 90 ? 3.178 -6.523 5.547 1 92.88 90 THR A CA 1
ATOM 700 C C . THR A 1 90 ? 2.426 -7.516 4.66 1 92.88 90 THR A C 1
ATOM 702 O O . THR A 1 90 ? 1.241 -7.328 4.379 1 92.88 90 THR A O 1
ATOM 705 N N . VAL A 1 91 ? 3.143 -8.477 4.258 1 92.56 91 VAL A N 1
ATOM 706 C CA . VAL A 1 91 ? 2.58 -9.594 3.502 1 92.56 91 VAL A CA 1
ATOM 707 C C . VAL A 1 91 ? 2.666 -10.875 4.324 1 92.56 91 VAL A C 1
ATOM 709 O O . VAL A 1 91 ? 3.715 -11.188 4.895 1 92.56 91 VAL A O 1
ATOM 712 N N . ARG A 1 92 ? 1.528 -11.531 4.418 1 93.19 92 ARG A N 1
ATOM 713 C CA . ARG A 1 92 ? 1.497 -12.844 5.047 1 93.19 92 ARG A CA 1
ATOM 714 C C . ARG A 1 92 ? 1.283 -13.945 4.012 1 93.19 92 ARG A C 1
ATOM 716 O O . ARG A 1 92 ? 0.341 -13.883 3.217 1 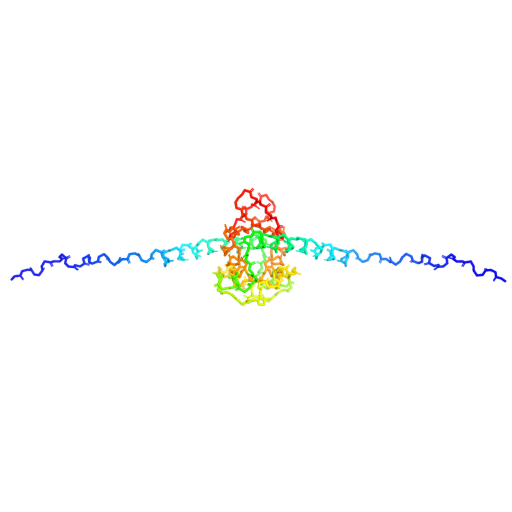93.19 92 ARG A O 1
ATOM 723 N N . LEU A 1 93 ? 2.232 -14.828 3.928 1 88.5 93 LEU A N 1
ATOM 724 C CA . LEU A 1 93 ? 2.135 -16.031 3.094 1 88.5 93 LEU A CA 1
ATOM 725 C C . LEU A 1 93 ? 2.314 -17.281 3.93 1 88.5 93 LEU A C 1
ATOM 727 O O . LEU A 1 93 ? 3.426 -17.594 4.363 1 88.5 93 LEU A O 1
ATOM 731 N N . GLY A 1 94 ? 1.21 -18.031 4.125 1 84.69 94 GLY A N 1
ATOM 732 C CA . GLY A 1 94 ? 1.304 -19.125 5.066 1 84.69 94 GLY A CA 1
ATOM 733 C C . GLY A 1 94 ? 1.759 -18.703 6.449 1 84.69 94 GLY A C 1
ATOM 734 O O . GLY A 1 94 ? 1.167 -17.797 7.051 1 84.69 94 GLY A O 1
ATOM 735 N N . ASP A 1 95 ? 2.912 -19.25 6.922 1 85.94 95 ASP A N 1
ATOM 736 C CA . ASP A 1 95 ? 3.42 -18.938 8.258 1 85.94 95 ASP A CA 1
ATOM 737 C C . ASP A 1 95 ? 4.473 -17.844 8.203 1 85.94 95 ASP A C 1
ATOM 739 O O . ASP A 1 95 ? 5.012 -17.438 9.234 1 85.94 95 ASP A O 1
ATOM 743 N N . GLU A 1 96 ? 4.648 -17.359 7.016 1 85.31 96 GLU A N 1
ATOM 744 C CA . GLU A 1 96 ? 5.699 -16.359 6.855 1 85.31 96 GLU A CA 1
ATOM 745 C C . GLU A 1 96 ? 5.105 -14.961 6.746 1 85.31 96 GLU A C 1
ATOM 747 O O . GLU A 1 96 ? 4.059 -14.766 6.121 1 85.31 96 GLU A O 1
ATOM 752 N N . THR A 1 97 ? 5.688 -14.07 7.531 1 89.31 97 THR A N 1
ATOM 753 C CA . THR A 1 97 ? 5.336 -12.656 7.449 1 89.31 97 THR A CA 1
ATOM 754 C C . THR A 1 97 ? 6.543 -11.82 7.031 1 89.31 97 THR A C 1
ATOM 756 O O . THR A 1 97 ? 7.637 -11.984 7.578 1 89.31 97 THR A O 1
ATOM 759 N N . PHE A 1 98 ? 6.266 -10.953 5.969 1 84.12 98 PHE A N 1
ATOM 760 C CA . PHE A 1 98 ? 7.316 -10.094 5.445 1 84.12 98 PHE A CA 1
ATOM 761 C C . PHE A 1 98 ? 6.879 -8.633 5.445 1 84.12 98 PHE A C 1
ATOM 763 O O . PHE A 1 98 ? 5.746 -8.32 5.074 1 84.12 98 PHE A O 1
ATOM 770 N N . THR A 1 99 ? 7.742 -7.859 5.941 1 85.44 99 THR A N 1
ATOM 771 C CA . THR A 1 99 ? 7.469 -6.43 5.875 1 85.44 99 THR A CA 1
ATOM 772 C C . THR A 1 99 ? 7.965 -5.844 4.559 1 85.44 99 THR A C 1
ATOM 774 O O . THR A 1 99 ? 9.125 -6.043 4.18 1 85.44 99 THR A O 1
ATOM 777 N N . LEU A 1 100 ? 7.051 -5.109 3.826 1 81.25 100 LEU A N 1
ATOM 778 C CA . LEU A 1 100 ? 7.41 -4.508 2.547 1 81.25 100 LEU A CA 1
ATOM 779 C C . LEU A 1 100 ? 7.816 -3.049 2.729 1 81.25 100 LEU A C 1
ATOM 781 O O . LEU A 1 100 ? 8.594 -2.512 1.934 1 81.25 100 LEU A O 1
ATOM 785 N N . ALA A 1 101 ? 7.09 -2.375 3.572 1 69.81 101 ALA A N 1
ATOM 786 C CA . ALA A 1 101 ? 7.375 -0.965 3.824 1 69.81 101 ALA A CA 1
ATOM 787 C C . ALA A 1 101 ? 6.828 -0.53 5.18 1 69.81 101 ALA A C 1
ATOM 789 O O . ALA A 1 101 ? 5.879 -1.127 5.695 1 69.81 101 ALA A O 1
ATOM 790 N N . MET B 1 1 ? 59.344 19.641 -4.262 1 32.09 1 MET B N 1
ATOM 791 C CA . MET B 1 1 ? 58.344 19.875 -3.25 1 32.09 1 MET B CA 1
ATOM 792 C C . MET B 1 1 ? 57.25 18.797 -3.287 1 32.09 1 MET B C 1
ATOM 794 O O . MET B 1 1 ? 56.688 18.516 -4.344 1 32.09 1 MET B O 1
ATOM 798 N N . ALA B 1 2 ? 57.375 17.656 -2.523 1 43.62 2 ALA B N 1
ATOM 799 C CA . ALA B 1 2 ? 56.5 16.484 -2.371 1 43.62 2 ALA B CA 1
ATOM 800 C C . ALA B 1 2 ? 55.062 16.922 -2.064 1 43.62 2 ALA B C 1
ATOM 802 O O . ALA B 1 2 ? 54.844 17.719 -1.154 1 43.62 2 ALA B O 1
ATOM 803 N N . MET B 1 3 ? 54.188 17.172 -3.117 1 41.34 3 MET B N 1
ATOM 804 C CA . MET B 1 3 ? 52.75 17.391 -2.99 1 41.34 3 MET B CA 1
ATOM 805 C C . MET B 1 3 ? 52.125 16.438 -1.976 1 41.34 3 MET B C 1
ATOM 807 O O . MET B 1 3 ? 52.312 15.219 -2.076 1 41.34 3 MET B O 1
ATOM 811 N N . THR B 1 4 ? 52.094 16.75 -0.757 1 50.53 4 THR B N 1
ATOM 812 C CA . THR B 1 4 ? 51.562 15.961 0.338 1 50.53 4 THR B CA 1
ATOM 813 C C . THR B 1 4 ? 50.094 15.57 0.047 1 50.53 4 THR B C 1
ATOM 815 O O . THR B 1 4 ? 49.344 16.344 -0.556 1 50.53 4 THR B O 1
ATOM 818 N N . LEU B 1 5 ? 49.781 14.297 -0.239 1 47.94 5 LEU B N 1
ATOM 819 C CA . LEU B 1 5 ? 48.5 13.594 -0.459 1 47.94 5 LEU B CA 1
ATOM 820 C C . LEU B 1 5 ? 47.469 13.969 0.606 1 47.94 5 LEU B C 1
ATOM 822 O O . LEU B 1 5 ? 46.438 13.312 0.744 1 47.94 5 LEU B O 1
ATOM 826 N N . ARG B 1 6 ? 47.719 14.938 1.523 1 48.97 6 ARG B N 1
ATOM 827 C CA . ARG B 1 6 ? 46.75 15.312 2.543 1 48.97 6 ARG B CA 1
ATOM 828 C C . ARG B 1 6 ? 45.438 15.75 1.91 1 48.97 6 ARG B C 1
ATOM 830 O O . ARG B 1 6 ? 44.375 15.672 2.541 1 48.97 6 ARG B O 1
ATOM 837 N N . ASP B 1 7 ? 45.469 16.453 0.804 1 52.44 7 ASP B N 1
ATOM 838 C CA . ASP B 1 7 ? 44.25 17.094 0.341 1 52.44 7 ASP B CA 1
ATOM 839 C C . ASP B 1 7 ? 43.219 16.062 -0.115 1 52.44 7 ASP B C 1
ATOM 841 O O . ASP B 1 7 ? 42.156 16.422 -0.624 1 52.44 7 ASP B O 1
ATOM 845 N N . MET B 1 8 ? 43.594 14.867 -0.236 1 48.97 8 MET B N 1
ATOM 846 C CA . MET B 1 8 ? 42.656 13.953 -0.86 1 48.97 8 MET B CA 1
ATOM 847 C C . MET B 1 8 ? 41.406 13.766 0.021 1 48.97 8 MET B C 1
ATOM 849 O O . MET B 1 8 ? 40.375 13.312 -0.45 1 48.97 8 MET B O 1
ATOM 853 N N . ASP B 1 9 ? 41.688 13.688 1.339 1 50.06 9 ASP B N 1
ATOM 854 C CA . ASP B 1 9 ? 40.469 13.188 1.987 1 50.06 9 ASP B CA 1
ATOM 855 C C . ASP B 1 9 ? 39.438 14.297 2.141 1 50.06 9 ASP B C 1
ATOM 857 O O . ASP B 1 9 ? 39.406 14.977 3.164 1 50.06 9 ASP B O 1
ATOM 861 N N . ALA B 1 10 ? 39.281 15.305 1.391 1 52.44 10 ALA B N 1
ATOM 862 C CA . ALA B 1 10 ? 38.094 16.125 1.54 1 52.44 10 ALA B CA 1
ATOM 863 C C . ALA B 1 10 ? 36.875 15.266 1.891 1 52.44 10 ALA B C 1
ATOM 865 O O . ALA B 1 10 ? 36.531 14.32 1.17 1 52.44 10 ALA B O 1
ATOM 866 N N . VAL B 1 11 ? 36.562 15.039 3.072 1 55.12 11 VAL B N 1
ATOM 867 C CA . VAL B 1 11 ? 35.375 14.367 3.619 1 55.12 11 VAL B CA 1
ATOM 868 C C . VAL B 1 11 ? 34.125 14.914 2.951 1 55.12 11 VAL B C 1
ATOM 870 O O . VAL B 1 11 ? 33.812 16.109 3.049 1 55.12 11 VAL B O 1
ATOM 873 N N . ARG B 1 12 ? 33.75 14.609 1.771 1 63.47 12 ARG B N 1
ATOM 874 C CA . ARG B 1 12 ? 32.469 14.984 1.196 1 63.47 12 ARG B CA 1
ATOM 875 C C . ARG B 1 12 ? 31.359 14.891 2.234 1 63.47 12 ARG B C 1
ATOM 877 O O . ARG B 1 12 ? 31.25 13.883 2.939 1 63.47 12 ARG B O 1
ATOM 884 N N . PRO B 1 13 ? 30.859 16 2.596 1 71.62 13 PRO B N 1
ATOM 885 C CA . PRO B 1 13 ? 29.781 15.953 3.588 1 71.62 13 PRO B CA 1
ATOM 886 C C . PRO B 1 13 ? 28.719 14.914 3.248 1 71.62 13 PRO B C 1
ATOM 888 O O . PRO B 1 13 ? 28.438 14.672 2.072 1 71.62 13 PRO B O 1
ATOM 891 N N . VAL B 1 14 ? 28.562 13.945 4.117 1 75.12 14 VAL B N 1
ATOM 892 C CA . VAL B 1 14 ? 27.562 12.891 3.959 1 75.12 14 VAL B CA 1
ATOM 893 C C . VAL B 1 14 ? 26.172 13.508 3.873 1 75.12 14 VAL B C 1
ATOM 895 O O . VAL B 1 14 ? 25.781 14.305 4.73 1 75.12 14 VAL B O 1
ATOM 898 N N . ASN B 1 15 ? 25.5 13.688 2.686 1 84.31 15 ASN B N 1
ATOM 899 C CA . ASN B 1 15 ? 24.094 14.031 2.527 1 84.31 15 ASN B CA 1
ATOM 900 C C . ASN B 1 15 ? 23.188 12.977 3.154 1 84.31 15 ASN B C 1
ATOM 902 O O . ASN B 1 15 ? 22.906 11.945 2.541 1 84.31 15 ASN B O 1
ATOM 906 N N . ARG B 1 16 ? 22.797 13.234 4.445 1 86.56 16 ARG B N 1
ATOM 907 C CA . ARG B 1 16 ? 22.047 12.258 5.238 1 86.56 16 ARG B CA 1
ATOM 908 C C . ARG B 1 16 ? 20.75 11.867 4.547 1 86.56 16 ARG B C 1
ATOM 910 O O . ARG B 1 16 ? 20.359 10.695 4.57 1 86.56 16 ARG B O 1
ATOM 917 N N . GLU B 1 17 ? 20.141 12.812 3.951 1 82.81 17 GLU B N 1
ATOM 918 C CA . GLU B 1 17 ? 18.891 12.539 3.246 1 82.81 17 GLU B CA 1
ATOM 919 C C . GLU B 1 17 ? 19.125 11.562 2.094 1 82.81 17 GLU B C 1
ATOM 921 O O . GLU B 1 17 ? 18.328 10.648 1.89 1 82.81 17 GLU B O 1
ATOM 926 N N . ALA B 1 18 ? 20.188 11.828 1.401 1 85.81 18 ALA B N 1
ATOM 927 C CA . ALA B 1 18 ? 20.516 10.938 0.295 1 85.81 18 ALA B CA 1
ATOM 928 C C . ALA B 1 18 ? 20.828 9.531 0.802 1 85.81 18 ALA B C 1
ATOM 930 O O . ALA B 1 18 ? 20.438 8.539 0.182 1 85.81 18 ALA B O 1
ATOM 931 N N . VAL B 1 19 ? 21.516 9.484 1.883 1 85.25 19 VAL B N 1
ATOM 932 C CA . VAL B 1 19 ? 21.875 8.195 2.475 1 85.25 19 VAL B CA 1
ATOM 933 C C . VAL B 1 19 ? 20.609 7.465 2.91 1 85.25 19 VAL B C 1
ATOM 935 O O . VAL B 1 19 ? 20.438 6.27 2.652 1 85.25 19 VAL B O 1
ATOM 938 N N . ASP B 1 20 ? 19.672 8.195 3.506 1 81.5 20 ASP B N 1
ATOM 939 C CA . ASP B 1 20 ? 18.438 7.605 3.986 1 81.5 20 ASP B CA 1
ATOM 940 C C . ASP B 1 20 ? 17.578 7.09 2.826 1 81.5 20 ASP B C 1
ATOM 942 O O . ASP B 1 20 ? 16.984 6.02 2.92 1 81.5 20 ASP B O 1
ATOM 946 N N . ARG B 1 21 ? 17.562 7.793 1.831 1 78.88 21 ARG B N 1
ATOM 947 C CA . ARG B 1 21 ? 16.812 7.375 0.648 1 78.88 21 ARG B CA 1
ATOM 948 C C . ARG B 1 21 ? 17.406 6.102 0.051 1 78.88 21 ARG B C 1
ATOM 950 O O . ARG B 1 21 ? 16.672 5.211 -0.373 1 78.88 21 ARG B O 1
ATOM 957 N N . HIS B 1 22 ? 18.672 6.113 0.038 1 80.81 22 HIS B N 1
ATOM 958 C CA . HIS B 1 22 ? 19.359 4.941 -0.489 1 80.81 22 HIS B CA 1
ATOM 959 C C . HIS B 1 22 ? 19.078 3.707 0.355 1 80.81 22 HIS B C 1
ATOM 961 O O . HIS B 1 22 ? 18.797 2.633 -0.183 1 80.81 22 HIS B O 1
ATOM 967 N N . LYS B 1 23 ? 19.109 3.932 1.563 1 80.75 23 LYS B N 1
ATOM 968 C CA . LYS B 1 23 ? 18.828 2.818 2.463 1 80.75 23 LYS B CA 1
ATOM 969 C C . LYS B 1 23 ? 17.406 2.301 2.264 1 80.75 23 LYS B C 1
ATOM 971 O O . LYS B 1 23 ? 17.172 1.091 2.264 1 80.75 23 LYS B O 1
ATOM 976 N N . ALA B 1 24 ? 16.516 3.191 2.131 1 76.19 24 ALA B N 1
ATOM 977 C CA . ALA B 1 24 ? 15.125 2.828 1.898 1 76.19 24 ALA B CA 1
ATOM 978 C C . ALA B 1 24 ? 14.977 2.029 0.607 1 76.19 24 ALA B C 1
ATOM 980 O O . ALA B 1 24 ? 14.258 1.027 0.571 1 76.19 24 ALA B O 1
ATOM 981 N N . ARG B 1 25 ? 15.625 2.436 -0.317 1 74.88 25 ARG B N 1
ATOM 982 C CA . ARG B 1 25 ? 15.578 1.748 -1.604 1 74.88 25 ARG B CA 1
ATOM 983 C C . ARG B 1 25 ? 16.125 0.331 -1.488 1 74.88 25 ARG B C 1
ATOM 985 O O . ARG B 1 25 ? 15.562 -0.609 -2.047 1 74.88 25 ARG B O 1
ATOM 992 N N . MET B 1 26 ? 17.203 0.239 -0.772 1 78 26 MET B N 1
ATOM 993 C CA . MET B 1 26 ? 17.828 -1.067 -0.576 1 78 26 MET B CA 1
ATOM 994 C C . MET B 1 26 ? 16.875 -2.014 0.161 1 78 26 MET B C 1
ATOM 996 O O . MET B 1 26 ? 16.797 -3.197 -0.168 1 78 26 MET B O 1
ATOM 1000 N N . ARG B 1 27 ? 16.219 -1.493 1.113 1 76.5 27 ARG B N 1
ATOM 1001 C CA . ARG B 1 27 ? 15.258 -2.303 1.858 1 76.5 27 ARG B CA 1
ATOM 1002 C C . ARG B 1 27 ? 14.117 -2.77 0.958 1 76.5 27 ARG B C 1
ATOM 1004 O O . ARG B 1 27 ? 13.695 -3.926 1.031 1 76.5 27 ARG B O 1
ATOM 1011 N N . ASP B 1 28 ? 13.711 -1.863 0.137 1 77.81 28 ASP B N 1
ATOM 1012 C CA . ASP B 1 28 ? 12.656 -2.211 -0.806 1 77.81 28 ASP B CA 1
ATOM 1013 C C . ASP B 1 28 ? 13.109 -3.32 -1.753 1 77.81 28 ASP B C 1
ATOM 1015 O O . ASP B 1 28 ? 12.328 -4.223 -2.072 1 77.81 28 ASP B O 1
ATOM 1019 N N . GLU B 1 29 ? 14.312 -3.166 -2.146 1 80.94 29 GLU B N 1
ATOM 1020 C CA . GLU B 1 29 ? 14.852 -4.156 -3.074 1 80.94 29 GLU B CA 1
ATOM 1021 C C . GLU B 1 29 ? 14.922 -5.535 -2.428 1 80.94 29 GLU B C 1
ATOM 1023 O O . GLU B 1 29 ? 14.586 -6.539 -3.057 1 80.94 29 GLU B O 1
ATOM 1028 N N . VAL B 1 30 ? 15.344 -5.516 -1.279 1 82.06 30 VAL B N 1
ATOM 1029 C CA . VAL B 1 30 ? 15.438 -6.781 -0.559 1 82.06 30 VAL B CA 1
ATOM 1030 C C . VAL B 1 30 ? 14.039 -7.383 -0.396 1 82.06 30 VAL B C 1
ATOM 1032 O O . VAL B 1 30 ? 13.844 -8.586 -0.604 1 82.06 30 VAL B O 1
ATOM 1035 N N . ARG B 1 31 ? 13.109 -6.59 -0.125 1 80.5 31 ARG B N 1
ATOM 1036 C CA . ARG B 1 31 ? 11.734 -7.039 0.07 1 80.5 31 ARG B CA 1
ATOM 1037 C C . ARG B 1 31 ? 11.125 -7.535 -1.24 1 80.5 31 ARG B C 1
ATOM 1039 O O . ARG B 1 31 ? 10.422 -8.547 -1.262 1 80.5 31 ARG B O 1
ATOM 1046 N N . ALA B 1 32 ? 11.422 -6.852 -2.289 1 84.38 32 ALA B N 1
ATOM 1047 C CA . ALA B 1 32 ? 10.945 -7.246 -3.611 1 84.38 32 ALA B CA 1
ATOM 1048 C C . ALA B 1 32 ? 11.547 -8.586 -4.035 1 84.38 32 ALA B C 1
ATOM 1050 O O . ALA B 1 32 ? 10.867 -9.406 -4.664 1 84.38 32 ALA B O 1
ATOM 1051 N N . PHE B 1 33 ? 12.773 -8.742 -3.654 1 86.88 33 PHE B N 1
ATOM 1052 C CA . PHE B 1 33 ? 13.438 -10 -3.969 1 86.88 33 PHE B CA 1
ATOM 1053 C C . PHE B 1 33 ? 12.727 -11.172 -3.301 1 86.88 33 PHE B C 1
ATOM 1055 O O . PHE B 1 33 ? 12.578 -12.242 -3.902 1 86.88 33 PHE B O 1
ATOM 1062 N N . ARG B 1 34 ? 12.234 -10.953 -2.156 1 88 34 ARG B N 1
ATOM 1063 C CA . ARG B 1 34 ? 11.523 -12.008 -1.443 1 88 34 ARG B CA 1
ATOM 1064 C C . ARG B 1 34 ? 10.234 -12.383 -2.162 1 88 34 ARG B C 1
ATOM 1066 O O . ARG B 1 34 ? 9.867 -13.562 -2.213 1 88 34 ARG B O 1
ATOM 1073 N N . LEU B 1 35 ? 9.594 -11.43 -2.744 1 91.19 35 LEU B N 1
ATOM 1074 C CA . LEU B 1 35 ? 8.383 -11.695 -3.508 1 91.19 35 LEU B CA 1
ATOM 1075 C C . LEU B 1 35 ? 8.688 -12.547 -4.738 1 91.19 35 LEU B C 1
ATOM 1077 O O . LEU B 1 35 ? 7.941 -13.469 -5.062 1 91.19 35 LEU B O 1
ATOM 1081 N N . ARG B 1 36 ? 9.742 -12.211 -5.34 1 93.31 36 ARG B N 1
ATOM 1082 C CA . ARG B 1 36 ? 10.188 -12.992 -6.488 1 93.31 36 ARG B CA 1
ATOM 1083 C C . ARG B 1 36 ? 10.484 -14.43 -6.094 1 93.31 36 ARG B C 1
ATOM 1085 O O . ARG B 1 36 ? 10.078 -15.367 -6.785 1 93.31 36 ARG B O 1
ATOM 1092 N N . GLU B 1 37 ? 11.203 -14.602 -5 1 92.69 37 GLU B N 1
ATOM 1093 C CA . GLU B 1 37 ? 11.531 -15.938 -4.508 1 92.69 37 GLU B CA 1
ATOM 1094 C C . GLU B 1 37 ? 10.273 -16.734 -4.188 1 92.69 37 GLU B C 1
ATOM 1096 O O . GLU B 1 37 ? 10.203 -17.938 -4.484 1 92.69 37 GLU B O 1
ATOM 1101 N N . LEU B 1 38 ? 9.336 -16.125 -3.615 1 90.38 38 LEU B N 1
ATOM 1102 C CA . LEU B 1 38 ? 8.086 -16.766 -3.252 1 90.38 38 LEU B CA 1
ATOM 1103 C C . LEU B 1 38 ? 7.309 -17.188 -4.496 1 90.38 38 LEU B C 1
ATOM 1105 O O . LEU B 1 38 ? 6.738 -18.281 -4.535 1 90.38 38 LEU B O 1
ATOM 1109 N N . ARG B 1 39 ? 7.262 -16.281 -5.422 1 94.62 39 ARG B N 1
ATOM 1110 C CA . ARG B 1 39 ? 6.625 -16.625 -6.691 1 94.62 39 ARG B CA 1
ATOM 1111 C C . ARG B 1 39 ? 7.293 -17.844 -7.324 1 94.62 39 ARG B C 1
ATOM 1113 O O . ARG B 1 39 ? 6.613 -18.781 -7.742 1 94.62 39 ARG B O 1
ATOM 1120 N N . ALA B 1 40 ? 8.625 -17.828 -7.367 1 95.56 40 ALA B N 1
ATOM 1121 C CA . ALA B 1 40 ? 9.398 -18.906 -7.977 1 95.56 40 ALA B CA 1
ATOM 1122 C C . ALA B 1 40 ? 9.203 -20.219 -7.219 1 95.56 40 ALA B C 1
ATOM 1124 O O . ALA B 1 40 ? 9.133 -21.281 -7.824 1 95.56 40 ALA B O 1
ATOM 1125 N N . ALA B 1 41 ? 9.102 -20.156 -5.938 1 93 41 ALA B N 1
ATOM 1126 C CA . ALA B 1 41 ? 8.914 -21.328 -5.09 1 93 41 ALA B CA 1
ATOM 1127 C C . ALA B 1 41 ? 7.598 -22.031 -5.406 1 93 41 ALA B C 1
ATOM 1129 O O . ALA B 1 41 ? 7.453 -23.234 -5.172 1 93 41 ALA B O 1
ATOM 1130 N N . GLN B 1 42 ? 6.73 -21.297 -5.961 1 94.38 42 GLN B N 1
ATOM 1131 C CA . GLN B 1 42 ? 5.434 -21.859 -6.332 1 94.38 42 GLN B CA 1
ATOM 1132 C C . GLN B 1 42 ? 5.406 -22.266 -7.801 1 94.38 42 GLN B C 1
ATOM 1134 O O . GLN B 1 42 ? 4.352 -22.609 -8.336 1 94.38 42 GLN B O 1
ATOM 1139 N N . SER B 1 43 ? 6.555 -22.109 -8.438 1 97.25 43 SER B N 1
ATOM 1140 C CA . SER B 1 43 ? 6.758 -22.484 -9.836 1 97.25 43 SER B CA 1
ATOM 1141 C C . SER B 1 43 ? 5.895 -21.641 -10.766 1 97.25 43 SER B C 1
ATOM 1143 O O . SER B 1 43 ? 5.371 -22.141 -11.766 1 97.25 43 SER B O 1
ATOM 1145 N N . LEU B 1 44 ? 5.707 -20.438 -10.391 1 97.38 44 LEU B N 1
ATOM 1146 C CA . LEU B 1 44 ? 4.938 -19.516 -11.219 1 97.38 44 LEU B CA 1
ATOM 1147 C C . LEU B 1 44 ? 5.863 -18.547 -11.953 1 97.38 44 LEU B C 1
ATOM 1149 O O . LEU B 1 44 ? 6.848 -18.078 -11.383 1 97.38 44 LEU B O 1
ATOM 1153 N N . THR B 1 45 ? 5.551 -18.281 -13.211 1 98.12 45 THR B N 1
ATOM 1154 C CA . THR B 1 45 ? 6.203 -17.203 -13.945 1 98.12 45 THR B CA 1
ATOM 1155 C C . THR B 1 45 ? 5.52 -15.867 -13.656 1 98.12 45 THR B C 1
ATOM 1157 O O . THR B 1 45 ? 4.438 -15.836 -13.07 1 98.12 45 THR B O 1
ATOM 1160 N N . GLN B 1 46 ? 6.23 -14.836 -14.047 1 98.06 46 GLN B N 1
ATOM 1161 C CA . GLN B 1 46 ? 5.609 -13.523 -13.891 1 98.06 46 GLN B CA 1
ATOM 1162 C C . GLN B 1 46 ? 4.32 -13.43 -14.703 1 98.06 46 GLN B C 1
ATOM 1164 O O . GLN B 1 46 ? 3.342 -12.828 -14.258 1 98.06 46 GLN B O 1
ATOM 1169 N N . VAL B 1 47 ? 4.285 -14.078 -15.867 1 98.38 47 VAL B N 1
ATOM 1170 C CA . VAL B 1 47 ? 3.127 -14.047 -16.766 1 98.38 47 VAL B CA 1
ATOM 1171 C C . VAL B 1 47 ? 1.954 -14.773 -16.109 1 98.38 47 VAL B C 1
ATOM 1173 O O . VAL B 1 47 ? 0.819 -14.289 -16.141 1 98.38 47 VAL B O 1
ATOM 1176 N N . GLN B 1 48 ? 2.24 -15.836 -15.5 1 98.5 48 GLN B N 1
ATOM 1177 C CA . GLN B 1 48 ? 1.2 -16.609 -14.836 1 98.5 48 GLN B CA 1
ATOM 1178 C C . GLN B 1 48 ? 0.631 -15.859 -13.641 1 98.5 48 GLN B C 1
ATOM 1180 O O . GLN B 1 48 ? -0.585 -15.836 -13.438 1 98.5 48 GLN B O 1
ATOM 1185 N N . VAL B 1 49 ? 1.461 -15.258 -12.867 1 98.19 49 VAL B N 1
ATOM 1186 C CA . VAL B 1 49 ? 1.002 -14.469 -11.727 1 98.19 49 VAL B CA 1
ATOM 1187 C C . VAL B 1 49 ? 0.155 -13.297 -12.219 1 98.19 49 VAL B C 1
ATOM 1189 O O . VAL B 1 49 ? -0.89 -12.992 -11.641 1 98.19 49 VAL B O 1
ATOM 1192 N N . ALA B 1 50 ? 0.642 -12.625 -13.25 1 98.69 50 ALA B N 1
ATOM 1193 C CA . ALA B 1 50 ? -0.09 -11.5 -13.82 1 98.69 50 ALA B CA 1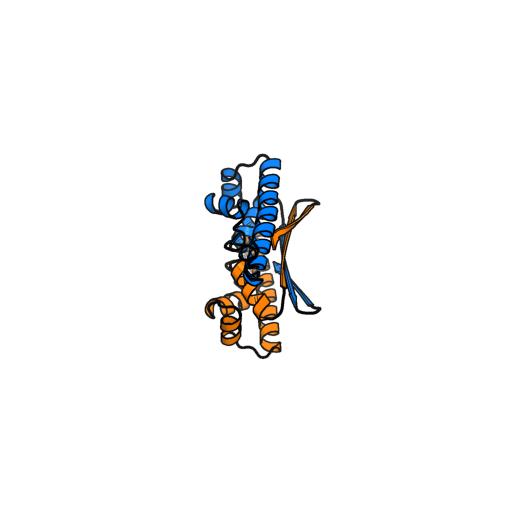
ATOM 1194 C C . ALA B 1 50 ? -1.498 -11.914 -14.242 1 98.69 50 ALA B C 1
ATOM 1196 O O . ALA B 1 50 ? -2.469 -11.203 -13.969 1 98.69 50 ALA B O 1
ATOM 1197 N N . ALA B 1 51 ? -1.618 -13.062 -14.797 1 98.56 51 ALA B N 1
ATOM 1198 C CA . ALA B 1 51 ? -2.91 -13.586 -15.227 1 98.56 51 ALA B CA 1
ATOM 1199 C C . ALA B 1 51 ? -3.807 -13.883 -14.023 1 98.56 51 ALA B C 1
ATOM 1201 O O . ALA B 1 51 ? -4.977 -13.492 -14.008 1 98.56 51 ALA B O 1
ATOM 1202 N N . LEU B 1 52 ? -3.234 -14.508 -13.008 1 97.62 52 LEU B N 1
ATOM 1203 C CA . LEU B 1 52 ? -3.971 -14.844 -11.797 1 97.62 52 LEU B CA 1
ATOM 1204 C C . LEU B 1 52 ? -4.43 -13.578 -11.07 1 97.62 52 LEU B C 1
ATOM 1206 O O . LEU B 1 52 ? -5.52 -13.547 -10.5 1 97.62 52 LEU B O 1
ATOM 1210 N N . ALA B 1 53 ? -3.617 -12.586 -11.086 1 97.81 53 ALA B N 1
ATOM 1211 C CA . ALA B 1 53 ? -3.854 -11.344 -10.352 1 97.81 53 ALA B CA 1
ATOM 1212 C C . ALA B 1 53 ? -4.703 -10.375 -11.172 1 97.81 53 ALA B C 1
ATOM 1214 O O . ALA B 1 53 ? -5.168 -9.359 -10.656 1 97.81 53 ALA B O 1
ATOM 1215 N N . HIS B 1 54 ? -4.852 -10.594 -12.406 1 98 54 HIS B N 1
ATOM 1216 C CA . HIS B 1 54 ? -5.551 -9.695 -13.32 1 98 54 HIS B CA 1
ATOM 1217 C C . HIS B 1 54 ? -4.871 -8.336 -13.391 1 98 54 HIS B C 1
ATOM 1219 O O . HIS B 1 54 ? -5.535 -7.297 -13.297 1 98 54 HIS B O 1
ATOM 1225 N N . ILE B 1 55 ? -3.566 -8.383 -13.523 1 98.19 55 ILE B N 1
ATOM 1226 C CA . ILE B 1 55 ? -2.766 -7.184 -13.75 1 98.19 55 ILE B CA 1
ATOM 1227 C C . ILE B 1 55 ? -1.756 -7.445 -14.867 1 98.19 55 ILE B C 1
ATOM 1229 O O . ILE B 1 55 ? -1.634 -8.57 -15.352 1 98.19 55 ILE B O 1
ATOM 1233 N N . ARG B 1 56 ? -1.098 -6.336 -15.305 1 98.31 56 ARG B N 1
ATOM 1234 C CA . ARG B 1 56 ? -0.096 -6.465 -16.359 1 98.31 56 ARG B CA 1
ATOM 1235 C C . ARG B 1 56 ? 1.179 -7.109 -15.82 1 98.31 56 ARG B C 1
ATOM 1237 O O . ARG B 1 56 ? 1.58 -6.855 -14.688 1 98.31 56 ARG B O 1
ATOM 1244 N N . GLN B 1 57 ? 1.757 -7.883 -16.672 1 98.38 57 GLN B N 1
ATOM 1245 C CA . GLN B 1 57 ? 3.035 -8.492 -16.328 1 98.38 57 GLN B CA 1
ATOM 1246 C C . GLN B 1 57 ? 4.07 -7.438 -15.961 1 98.38 57 GLN B C 1
ATOM 1248 O O . GLN B 1 57 ? 4.906 -7.656 -15.086 1 98.38 57 GLN B O 1
ATOM 1253 N N . SER B 1 58 ? 4.012 -6.348 -16.625 1 98.31 58 SER B N 1
ATOM 1254 C CA . SER B 1 58 ? 4.961 -5.273 -16.344 1 98.31 58 SER B CA 1
ATOM 1255 C C . SER B 1 58 ? 4.832 -4.797 -14.898 1 98.31 58 SER B C 1
ATOM 1257 O O . SER B 1 58 ? 5.824 -4.406 -14.281 1 98.31 58 SER B O 1
ATOM 1259 N N . ARG B 1 59 ? 3.666 -4.855 -14.352 1 97.75 59 ARG B N 1
ATOM 1260 C CA . ARG B 1 59 ? 3.455 -4.477 -12.953 1 97.75 59 ARG B CA 1
ATOM 1261 C C . ARG B 1 59 ? 4.047 -5.516 -12.008 1 97.75 59 ARG B C 1
ATOM 1263 O O . ARG B 1 59 ? 4.68 -5.164 -11.016 1 97.75 59 ARG B O 1
ATOM 1270 N N . VAL B 1 60 ? 3.859 -6.746 -12.375 1 97.88 60 VAL B N 1
ATOM 1271 C CA . VAL B 1 60 ? 4.473 -7.816 -11.594 1 97.88 60 VAL B CA 1
ATOM 1272 C C . VAL B 1 60 ? 5.988 -7.633 -11.562 1 97.88 60 VAL B C 1
ATOM 1274 O O . VAL B 1 60 ? 6.602 -7.645 -10.492 1 97.88 60 VAL B O 1
ATOM 1277 N N . SER B 1 61 ? 6.523 -7.43 -12.727 1 97.31 61 SER B N 1
ATOM 1278 C CA . SER B 1 61 ? 7.965 -7.234 -12.844 1 97.31 61 SER B CA 1
ATOM 1279 C C . SER B 1 61 ? 8.43 -6.035 -12.023 1 97.31 61 SER B C 1
ATOM 1281 O O . SER B 1 61 ? 9.43 -6.113 -11.305 1 97.31 61 SER B O 1
ATOM 1283 N N . SER B 1 62 ? 7.723 -4.953 -12.125 1 96.12 62 SER B N 1
ATOM 1284 C CA . SER B 1 62 ? 8.07 -3.736 -11.398 1 96.12 62 SER B CA 1
ATOM 1285 C C . SER B 1 62 ? 8.062 -3.973 -9.891 1 96.12 62 SER B C 1
ATOM 1287 O O . SER B 1 62 ? 8.992 -3.566 -9.188 1 96.12 62 SER B O 1
ATOM 1289 N N . ILE B 1 63 ? 7.074 -4.621 -9.383 1 95.12 63 ILE B N 1
ATOM 1290 C CA . ILE B 1 63 ? 6.938 -4.945 -7.969 1 95.12 63 ILE B CA 1
ATOM 1291 C C . ILE B 1 63 ? 8.102 -5.828 -7.527 1 95.12 63 ILE B C 1
ATOM 1293 O O . ILE B 1 63 ? 8.75 -5.551 -6.516 1 95.12 63 ILE B O 1
ATOM 1297 N N . GLU B 1 64 ? 8.43 -6.781 -8.336 1 94.94 64 GLU B N 1
ATOM 1298 C CA . GLU B 1 64 ? 9.438 -7.77 -7.961 1 94.94 64 GLU B CA 1
ATOM 1299 C C . GLU B 1 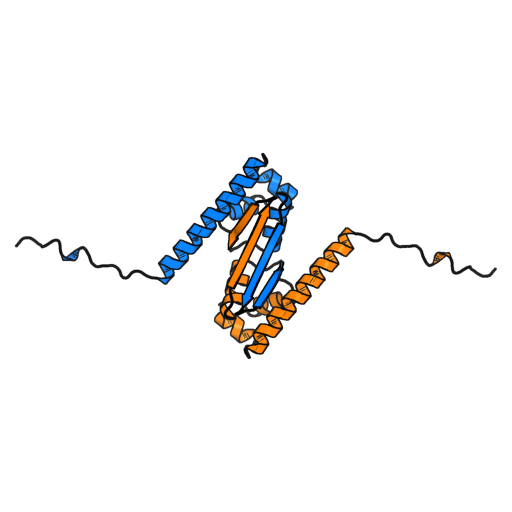64 ? 10.844 -7.199 -8.109 1 94.94 64 GLU B C 1
ATOM 1301 O O . GLU B 1 64 ? 11.812 -7.773 -7.598 1 94.94 64 GLU B O 1
ATOM 1306 N N . ASN B 1 65 ? 10.938 -6.086 -8.805 1 92.31 65 ASN B N 1
ATOM 1307 C CA . ASN B 1 65 ? 12.242 -5.457 -8.984 1 92.31 65 ASN B CA 1
ATOM 1308 C C . ASN B 1 65 ? 12.43 -4.273 -8.031 1 92.31 65 ASN B C 1
ATOM 1310 O O . ASN B 1 65 ? 13.352 -3.477 -8.203 1 92.31 65 ASN B O 1
ATOM 1314 N N . GLY B 1 66 ? 11.516 -4.066 -7.164 1 90.88 66 GLY B N 1
ATOM 1315 C CA . GLY B 1 66 ? 11.773 -3.125 -6.086 1 90.88 66 GLY B CA 1
ATOM 1316 C C . GLY B 1 66 ? 10.906 -1.881 -6.164 1 90.88 66 GLY B C 1
ATOM 1317 O O . GLY B 1 66 ? 10.961 -1.026 -5.277 1 90.88 66 GLY B O 1
ATOM 1318 N N . ASP B 1 67 ? 10.141 -1.763 -7.211 1 91.88 67 ASP B N 1
ATOM 1319 C CA . ASP B 1 67 ? 9.305 -0.577 -7.332 1 91.88 67 ASP B CA 1
ATOM 1320 C C . ASP B 1 67 ? 7.953 -0.79 -6.648 1 91.88 67 ASP B C 1
ATOM 1322 O O . ASP B 1 67 ? 6.906 -0.744 -7.301 1 91.88 67 ASP B O 1
ATOM 1326 N N . ILE B 1 68 ? 7.922 -0.917 -5.367 1 92.31 68 ILE B N 1
ATOM 1327 C CA . ILE B 1 68 ? 6.719 -1.103 -4.562 1 92.31 68 ILE B CA 1
ATOM 1328 C C . ILE B 1 68 ? 6.055 0.248 -4.309 1 92.31 68 ILE B C 1
ATOM 1330 O O . ILE B 1 68 ? 4.824 0.342 -4.27 1 92.31 68 ILE B O 1
ATOM 1334 N N . GLY B 1 69 ? 6.855 1.246 -4.254 1 93 69 GLY B N 1
ATOM 1335 C CA . GLY B 1 69 ? 6.379 2.576 -3.906 1 93 69 GLY B CA 1
ATOM 1336 C C . GLY B 1 69 ? 5.387 3.137 -4.906 1 93 69 GLY B C 1
ATOM 1337 O O . GLY B 1 69 ? 4.43 3.816 -4.527 1 93 69 GLY B O 1
ATOM 1338 N N . SER B 1 70 ? 5.59 2.793 -6.145 1 95.25 70 SER B N 1
ATOM 1339 C CA . SER B 1 70 ? 4.738 3.35 -7.191 1 95.25 70 SER B CA 1
ATOM 1340 C C . SER B 1 70 ? 3.529 2.459 -7.453 1 95.25 70 SER B C 1
ATOM 1342 O O . SER B 1 70 ? 2.637 2.826 -8.219 1 95.25 70 SER B O 1
ATOM 1344 N N . ALA B 1 71 ? 3.477 1.371 -6.773 1 95.62 71 ALA B N 1
ATOM 1345 C CA . ALA B 1 71 ? 2.34 0.471 -6.957 1 95.62 71 ALA B CA 1
ATOM 1346 C C . ALA B 1 71 ? 1.117 0.97 -6.191 1 95.62 71 ALA B C 1
ATOM 1348 O O . ALA B 1 71 ? 1.239 1.469 -5.07 1 95.62 71 ALA B O 1
ATOM 1349 N N . GLN B 1 72 ? -0.044 0.764 -6.832 1 97.06 72 GLN B N 1
ATOM 1350 C CA . GLN B 1 72 ? -1.295 0.98 -6.113 1 97.06 72 GLN B CA 1
ATOM 1351 C C . GLN B 1 72 ? -1.53 -0.113 -5.074 1 97.06 72 GLN B C 1
ATOM 1353 O O . GLN B 1 72 ? -1.159 -1.269 -5.289 1 97.06 72 GLN B O 1
ATOM 1358 N N . VAL B 1 73 ? -2.203 0.289 -4.051 1 94.94 73 VAL B N 1
ATOM 1359 C CA . VAL B 1 73 ? -2.527 -0.657 -2.988 1 94.94 73 VAL B CA 1
ATOM 1360 C C . VAL B 1 73 ? -3.318 -1.829 -3.562 1 94.94 73 VAL B C 1
ATOM 1362 O O . VAL B 1 73 ? -3.025 -2.99 -3.266 1 94.94 73 VAL B O 1
ATOM 1365 N N . ASN B 1 74 ? -4.25 -1.568 -4.422 1 94.75 74 ASN B N 1
ATOM 1366 C CA . ASN B 1 74 ? -5.051 -2.637 -5.012 1 94.75 74 ASN B CA 1
ATOM 1367 C C . ASN B 1 74 ? -4.195 -3.564 -5.875 1 94.75 74 ASN B C 1
ATOM 1369 O O . ASN B 1 74 ? -4.43 -4.773 -5.91 1 94.75 74 ASN B O 1
ATOM 1373 N N . THR B 1 75 ? -3.246 -3.033 -6.531 1 97.06 75 THR B N 1
ATOM 1374 C CA . THR B 1 75 ? -2.35 -3.844 -7.348 1 97.06 75 THR B CA 1
ATOM 1375 C C . THR B 1 75 ? -1.538 -4.797 -6.477 1 97.06 75 THR B C 1
ATOM 1377 O O . THR B 1 75 ? -1.431 -5.988 -6.781 1 97.06 75 THR B O 1
ATOM 1380 N N . LEU B 1 76 ? -1.06 -4.23 -5.414 1 95.38 76 LEU B N 1
ATOM 1381 C CA . LEU B 1 76 ? -0.292 -5.055 -4.488 1 95.38 76 LEU B CA 1
ATOM 1382 C C . LEU B 1 76 ? -1.166 -6.145 -3.881 1 95.38 76 LEU B C 1
ATOM 1384 O O . LEU B 1 76 ? -0.723 -7.285 -3.727 1 95.38 76 LEU B O 1
ATOM 1388 N N . ARG B 1 77 ? -2.355 -5.797 -3.555 1 94.94 77 ARG B N 1
ATOM 1389 C CA . ARG B 1 77 ? -3.291 -6.762 -2.988 1 94.94 77 ARG B CA 1
ATOM 1390 C C . ARG B 1 77 ? -3.555 -7.906 -3.963 1 94.94 77 ARG B C 1
ATOM 1392 O O . ARG B 1 77 ? -3.547 -9.078 -3.572 1 94.94 77 ARG B O 1
ATOM 1399 N N . LYS B 1 78 ? -3.814 -7.551 -5.184 1 96.75 78 LYS B N 1
ATOM 1400 C CA . LYS B 1 78 ? -4.062 -8.562 -6.207 1 96.75 78 LYS B CA 1
ATOM 1401 C C . LYS B 1 78 ? -2.846 -9.461 -6.398 1 96.75 78 LYS B C 1
ATOM 1403 O O . LYS B 1 78 ? -2.98 -10.688 -6.477 1 96.75 78 LYS B O 1
ATOM 1408 N N . TYR B 1 79 ? -1.725 -8.867 -6.449 1 97.19 79 TYR B N 1
ATOM 1409 C CA . TYR B 1 79 ? -0.48 -9.617 -6.609 1 97.19 79 TYR B CA 1
ATOM 1410 C C . TYR B 1 79 ? -0.288 -10.602 -5.469 1 97.19 79 TYR B C 1
ATOM 1412 O O . TYR B 1 79 ? -0.056 -11.797 -5.703 1 97.19 79 TYR B O 1
ATOM 1420 N N . VAL B 1 80 ? -0.367 -10.133 -4.277 1 95.56 80 VAL B N 1
ATOM 1421 C CA . VAL B 1 80 ? -0.148 -10.953 -3.09 1 95.56 80 VAL B CA 1
ATOM 1422 C C . VAL B 1 80 ? -1.19 -12.07 -3.029 1 95.56 80 VAL B C 1
ATOM 1424 O O . VAL B 1 80 ? -0.865 -13.211 -2.707 1 95.56 80 VAL B O 1
ATOM 1427 N N . SER B 1 81 ? -2.432 -11.727 -3.387 1 95.81 81 SER B N 1
ATOM 1428 C CA . SER B 1 81 ? -3.506 -12.711 -3.379 1 95.81 81 SER B CA 1
ATOM 1429 C C . SER B 1 81 ? -3.244 -13.82 -4.391 1 95.81 81 SER B C 1
ATOM 1431 O O . SER B 1 81 ? -3.502 -15 -4.117 1 95.81 81 SER B O 1
ATOM 1433 N N . ALA B 1 82 ? -2.75 -13.453 -5.504 1 96.75 82 ALA B N 1
ATOM 1434 C CA . ALA B 1 82 ? -2.443 -14.422 -6.547 1 96.75 82 ALA B CA 1
ATOM 1435 C C . ALA B 1 82 ? -1.399 -15.43 -6.074 1 96.75 82 ALA B C 1
ATOM 1437 O O . ALA B 1 82 ? -1.363 -16.562 -6.547 1 96.75 82 ALA B O 1
ATOM 1438 N N . LEU B 1 83 ? -0.569 -15 -5.133 1 95 83 LEU B N 1
ATOM 1439 C CA . LEU B 1 83 ? 0.458 -15.875 -4.578 1 95 83 LEU B CA 1
ATOM 1440 C C . LEU B 1 83 ? -0.074 -16.641 -3.367 1 95 83 LEU B C 1
ATOM 1442 O O . LEU B 1 83 ? 0.671 -17.375 -2.715 1 95 83 LEU B O 1
ATOM 1446 N N . GLY B 1 84 ? -1.292 -16.375 -3.029 1 94.06 84 GLY B N 1
ATOM 1447 C CA . GLY B 1 84 ? -1.912 -17.078 -1.914 1 94.06 84 GLY B CA 1
ATOM 1448 C C . GLY B 1 84 ? -1.708 -16.375 -0.585 1 94.06 84 GLY B C 1
ATOM 1449 O O . GLY B 1 84 ? -1.857 -16.984 0.475 1 94.06 84 GLY B O 1
ATOM 1450 N N . GLY B 1 85 ? -1.359 -15.148 -0.658 1 93.81 85 GLY B N 1
ATOM 1451 C CA . GLY B 1 85 ? -1.076 -14.406 0.561 1 93.81 85 GLY B CA 1
ATOM 1452 C C . GLY B 1 85 ? -2.109 -13.336 0.865 1 93.81 85 GLY B C 1
ATOM 1453 O O . GLY B 1 85 ? -3.139 -13.25 0.192 1 93.81 85 GLY B O 1
ATOM 1454 N N . GLU B 1 86 ? -1.812 -12.594 2.004 1 94.38 86 GLU B N 1
ATOM 1455 C CA . GLU B 1 86 ? -2.639 -11.477 2.455 1 94.38 86 GLU B CA 1
ATOM 1456 C C . GLU B 1 86 ? -1.798 -10.227 2.697 1 94.38 86 GLU B C 1
ATOM 1458 O O . GLU B 1 86 ? -0.688 -10.312 3.229 1 94.38 86 GLU B O 1
ATOM 1463 N N . LEU B 1 87 ? -2.393 -9.125 2.25 1 93.12 87 LEU B N 1
ATOM 1464 C CA . LEU B 1 87 ? -1.744 -7.828 2.441 1 93.12 87 LEU B CA 1
ATOM 1465 C C . LEU B 1 87 ? -2.348 -7.09 3.631 1 93.12 87 LEU B C 1
ATOM 1467 O O . LEU B 1 87 ? -3.57 -6.977 3.742 1 93.12 87 LEU B O 1
ATOM 1471 N N . ASP B 1 88 ? -1.442 -6.656 4.52 1 91.94 88 ASP B N 1
ATOM 1472 C CA . ASP B 1 88 ? -1.865 -5.844 5.656 1 91.94 88 ASP B CA 1
ATOM 1473 C C . ASP B 1 88 ? -1.195 -4.473 5.633 1 91.94 88 ASP B C 1
ATOM 1475 O O . ASP B 1 88 ? 0.026 -4.375 5.488 1 91.94 88 ASP B O 1
ATOM 1479 N N . ILE B 1 89 ? -2.02 -3.463 5.707 1 91.88 89 ILE B N 1
ATOM 1480 C CA . ILE B 1 89 ? -1.515 -2.096 5.758 1 91.88 89 ILE B CA 1
ATOM 1481 C C . ILE B 1 89 ? -1.952 -1.432 7.062 1 91.88 89 ILE B C 1
ATOM 1483 O O . ILE B 1 89 ? -3.148 -1.313 7.332 1 91.88 89 ILE B O 1
ATOM 1487 N N . THR B 1 90 ? -0.964 -0.978 7.801 1 92.81 90 THR B N 1
ATOM 1488 C CA . THR B 1 90 ? -1.24 -0.383 9.102 1 92.81 90 THR B CA 1
ATOM 1489 C C . THR B 1 90 ? -0.581 0.988 9.227 1 92.81 90 THR B C 1
ATOM 1491 O O . THR B 1 90 ? 0.508 1.208 8.688 1 92.81 90 THR B O 1
ATOM 1494 N N . VAL B 1 91 ? -1.258 1.818 9.891 1 92.62 91 VAL B N 1
ATOM 1495 C CA . VAL B 1 91 ? -0.747 3.146 10.211 1 92.62 91 VAL B CA 1
ATOM 1496 C C . VAL B 1 91 ? -0.556 3.275 11.719 1 92.62 91 VAL B C 1
ATOM 1498 O O . VAL B 1 91 ? -1.446 2.922 12.492 1 92.62 91 VAL B O 1
ATOM 1501 N N . ARG B 1 92 ? 0.615 3.725 12.062 1 93.31 92 ARG B N 1
ATOM 1502 C CA . ARG B 1 92 ? 0.886 4.039 13.461 1 93.31 92 ARG B CA 1
ATOM 1503 C C . ARG B 1 92 ? 0.998 5.543 13.672 1 93.31 92 ARG B C 1
ATOM 1505 O O . ARG B 1 92 ? 1.762 6.219 12.984 1 93.31 92 ARG B O 1
ATOM 1512 N N . LEU B 1 93 ? 0.149 6.055 14.508 1 88.75 93 LEU B N 1
ATOM 1513 C CA . LEU B 1 93 ? 0.197 7.445 14.938 1 88.75 93 LEU B CA 1
ATOM 1514 C C . LEU B 1 93 ? 0.3 7.547 16.453 1 88.75 93 LEU B C 1
ATOM 1516 O O . LEU B 1 93 ? -0.676 7.293 17.172 1 88.75 93 LEU B O 1
ATOM 1520 N N . GLY B 1 94 ? 1.487 7.938 16.938 1 84.81 94 GLY B N 1
ATOM 1521 C CA . GLY B 1 94 ? 1.678 7.859 18.375 1 84.81 94 GLY B CA 1
ATOM 1522 C C . GLY B 1 94 ? 1.448 6.469 18.938 1 84.81 94 GLY B C 1
ATOM 1523 O O . GLY B 1 94 ? 2.053 5.5 18.469 1 84.81 94 GLY B O 1
ATOM 1524 N N . ASP B 1 95 ? 0.455 6.332 19.859 1 85.94 95 ASP B N 1
ATOM 1525 C CA . ASP B 1 95 ? 0.176 5.051 20.5 1 85.94 95 ASP B CA 1
ATOM 1526 C C . ASP B 1 95 ? -0.969 4.32 19.797 1 85.94 95 ASP B C 1
ATOM 1528 O O . ASP B 1 95 ? -1.344 3.217 20.203 1 85.94 95 ASP B O 1
ATOM 1532 N N . GLU B 1 96 ? -1.404 4.945 18.766 1 85.38 96 GLU B N 1
ATOM 1533 C CA . GLU B 1 96 ? -2.553 4.363 18.078 1 85.38 96 GLU B CA 1
ATOM 1534 C C . GLU B 1 96 ? -2.127 3.645 16.797 1 85.38 96 GLU B C 1
ATOM 1536 O O . GLU B 1 96 ? -1.238 4.113 16.078 1 85.38 96 GLU B O 1
ATOM 1541 N N . THR B 1 97 ? -2.637 2.443 16.672 1 89.38 97 THR B N 1
ATOM 1542 C CA . THR B 1 97 ? -2.438 1.675 15.453 1 89.38 97 THR B CA 1
ATOM 1543 C C . THR B 1 97 ? -3.773 1.379 14.773 1 89.38 97 THR B C 1
ATOM 1545 O O . THR B 1 97 ? -4.727 0.949 15.43 1 89.38 97 THR B O 1
ATOM 1548 N N . PHE B 1 98 ? -3.787 1.707 13.422 1 84.19 98 PHE B N 1
ATOM 1549 C CA . PHE B 1 98 ? -4.996 1.495 12.633 1 84.19 98 PHE B CA 1
ATOM 1550 C C . PHE B 1 98 ? -4.699 0.648 11.398 1 84.19 98 PHE B C 1
ATOM 1552 O O . PHE B 1 98 ? -3.688 0.858 10.727 1 84.19 98 PHE B O 1
ATOM 1559 N N . THR B 1 99 ? -5.512 -0.287 11.234 1 85.62 99 THR B N 1
ATOM 1560 C CA . THR B 1 99 ? -5.387 -1.081 10.016 1 85.62 99 THR B CA 1
ATOM 1561 C C . THR B 1 99 ? -6.172 -0.446 8.875 1 85.62 99 THR B C 1
ATOM 1563 O O . THR B 1 99 ? -7.355 -0.13 9.023 1 85.62 99 THR B O 1
ATOM 1566 N N . LEU B 1 100 ? -5.48 -0.234 7.695 1 81.31 100 LEU B N 1
ATOM 1567 C CA . LEU B 1 100 ? -6.125 0.374 6.539 1 81.31 100 LEU B CA 1
ATOM 1568 C C . LEU B 1 100 ? -6.625 -0.694 5.57 1 81.31 100 LEU B C 1
ATOM 1570 O O . LEU B 1 100 ? -7.574 -0.464 4.82 1 81.31 100 LEU B O 1
ATOM 1574 N N . ALA B 1 101 ? -5.84 -1.716 5.414 1 70.44 101 ALA B N 1
ATOM 1575 C CA . ALA B 1 101 ? -6.207 -2.805 4.512 1 70.44 101 ALA B CA 1
ATOM 1576 C C . ALA B 1 101 ? -5.453 -4.086 4.867 1 70.44 101 ALA B C 1
ATOM 1578 O O . ALA B 1 101 ? -4.375 -4.035 5.461 1 70.44 101 ALA B O 1
#

Secondary structure (DSSP, 8-state):
----GGGG-------HHHHHHHHHHHHHHHHHHHHHHHHHHTT--HHHHHHHHTS-HHHHHHHHTT--TTSBHHHHHHHHHHTT-EEEEEEEETTEEEE--/----GGGG-------HHHHHHHHHHHHHHHHHHHHHHHHHHTT--HHHHHHHHTS-HHHHHHHHTT--TTSBHHHHHHHHHHTT-EEEEEEEETTEEEE--